Protein AF-A0A2V7XFY7-F1 (afdb_monomer)

Sequence (207 aa):
MPSRGDLAVSPIDGRTARRCLFAIVLSAVAVYIASIDTTAAWDDSLVYLVGAKSLAEGHGYRLLNLPEAPPLRMYPPAFPAMLSVLWRLSPDYPSNLPLLKSVGLVAAAAFALIAASLLWTPDRERALVVVAAAMVLFHSDVVQLVGSTVFSDLVFAAAAALVLLLLDGELAARRWWLRSACWPARGSRCRRAAVPVLPSACGCTAG

Radius of gyration: 25.13 Å; Cα contacts (8 Å, |Δi|>4): 190; chains: 1; bounding box: 76×52×72 Å

Structure (mmCIF, N/CA/C/O backbone):
data_AF-A0A2V7XFY7-F1
#
_entry.id   AF-A0A2V7XFY7-F1
#
loop_
_atom_site.group_PDB
_atom_site.id
_atom_site.type_symbol
_atom_site.label_atom_id
_atom_site.label_alt_id
_atom_site.label_comp_id
_atom_site.label_asym_id
_atom_site.label_entity_id
_atom_site.label_seq_id
_atom_site.pdbx_PDB_ins_code
_atom_site.Cartn_x
_atom_site.Cartn_y
_atom_site.Cartn_z
_atom_site.occupancy
_atom_site.B_iso_or_equiv
_atom_site.auth_seq_id
_atom_site.auth_comp_id
_atom_site.auth_asym_id
_atom_site.auth_atom_id
_atom_site.pdbx_PDB_model_num
ATOM 1 N N . MET A 1 1 ? -6.941 9.313 50.717 1.00 45.72 1 MET A N 1
ATOM 2 C CA . MET A 1 1 ? -6.593 8.493 49.535 1.00 45.72 1 MET A CA 1
ATOM 3 C C . MET A 1 1 ? -7.795 8.505 48.605 1.00 45.72 1 MET A C 1
ATOM 5 O O . MET A 1 1 ? -8.831 8.019 49.039 1.00 45.72 1 MET A O 1
ATOM 9 N N . PRO A 1 2 ? -7.728 9.107 47.405 1.00 46.59 2 PRO A N 1
ATOM 10 C CA . PRO A 1 2 ? -8.839 9.053 46.460 1.00 46.59 2 PRO A CA 1
ATOM 11 C C . PRO A 1 2 ? -9.014 7.608 45.984 1.00 46.59 2 PRO A C 1
ATOM 13 O O . PRO A 1 2 ? -8.043 6.955 45.596 1.00 46.59 2 PRO A O 1
ATOM 16 N N . SER A 1 3 ? -10.237 7.095 46.076 1.00 55.19 3 SER A N 1
ATOM 17 C CA . SER A 1 3 ? -10.631 5.783 45.570 1.00 55.19 3 SER A CA 1
ATOM 18 C C . SER A 1 3 ? -10.419 5.718 44.059 1.00 55.19 3 SER A C 1
ATOM 20 O O . SER A 1 3 ? -10.836 6.613 43.337 1.00 55.19 3 SER A O 1
ATOM 22 N N . ARG A 1 4 ? -9.810 4.632 43.575 1.00 57.09 4 ARG A N 1
ATOM 23 C CA . ARG A 1 4 ? -9.548 4.314 42.154 1.00 57.09 4 ARG A CA 1
ATOM 24 C C . ARG A 1 4 ? -10.808 4.144 41.272 1.00 57.09 4 ARG A C 1
ATOM 26 O O . ARG A 1 4 ? -10.686 3.664 40.151 1.00 57.09 4 ARG A O 1
ATOM 33 N N . GLY A 1 5 ? -11.992 4.487 41.773 1.00 59.28 5 GLY A N 1
ATOM 34 C CA . GLY A 1 5 ? -13.239 4.504 41.011 1.00 59.28 5 GLY A CA 1
ATOM 35 C C . GLY A 1 5 ? -13.472 5.900 40.445 1.00 59.28 5 GLY A C 1
ATOM 36 O O . GLY A 1 5 ? -13.212 6.877 41.135 1.00 59.28 5 GLY A O 1
ATOM 37 N N . ASP A 1 6 ? -13.957 5.979 39.211 1.00 45.97 6 ASP A N 1
ATOM 38 C CA . ASP A 1 6 ? -14.458 7.201 38.562 1.00 45.97 6 ASP A CA 1
ATOM 39 C C . ASP A 1 6 ? -13.455 8.056 37.774 1.00 45.97 6 ASP A C 1
ATOM 41 O O . ASP A 1 6 ? -13.664 9.248 37.566 1.00 45.97 6 ASP A O 1
ATOM 45 N N . LEU A 1 7 ? -12.457 7.431 37.147 1.00 53.72 7 LEU A N 1
ATOM 46 C CA . LEU A 1 7 ? -12.149 7.835 35.768 1.00 53.72 7 LEU A CA 1
ATOM 47 C C . LEU A 1 7 ? -13.078 7.054 34.839 1.00 53.72 7 LEU A C 1
ATOM 49 O O . LEU A 1 7 ? -12.646 6.183 34.088 1.00 53.72 7 LEU A O 1
ATOM 53 N N . ALA A 1 8 ? -14.381 7.322 34.945 1.00 51.78 8 ALA A N 1
ATOM 54 C CA . ALA A 1 8 ? -15.353 6.840 33.980 1.00 51.78 8 ALA A CA 1
ATOM 55 C C . ALA A 1 8 ? -15.041 7.537 32.652 1.00 51.78 8 ALA A C 1
ATOM 57 O O . ALA A 1 8 ? -15.518 8.640 32.384 1.00 51.78 8 ALA A O 1
ATOM 58 N N . VAL A 1 9 ? -14.166 6.926 31.848 1.00 60.16 9 VAL A N 1
ATOM 59 C CA . VAL A 1 9 ? -13.936 7.339 30.465 1.00 60.16 9 VAL A CA 1
ATOM 60 C C . VAL A 1 9 ? -15.277 7.185 29.767 1.00 60.16 9 VAL A C 1
ATOM 62 O O . VAL A 1 9 ? -15.711 6.078 29.455 1.00 60.16 9 VAL A O 1
ATOM 65 N N . SER A 1 10 ? -15.973 8.308 29.604 1.00 64.62 10 SER A N 1
ATOM 66 C CA . SER A 1 10 ? -17.257 8.345 28.924 1.00 64.62 10 SER A CA 1
ATOM 67 C C . SER A 1 10 ? -17.084 7.716 27.541 1.00 64.62 10 SER A C 1
ATOM 69 O O . SER A 1 10 ? -16.160 8.118 26.820 1.00 64.62 10 SER A O 1
ATOM 71 N N . PRO A 1 11 ? -17.919 6.737 27.157 1.00 71.44 11 PRO A N 1
ATOM 72 C CA . PRO A 1 11 ? -17.774 6.065 25.877 1.00 71.44 11 PRO A CA 1
ATOM 73 C C . PRO A 1 11 ? -17.871 7.090 24.747 1.00 71.44 11 PRO A C 1
ATOM 75 O O . PRO A 1 11 ? -18.815 7.873 24.679 1.00 71.44 11 PRO A O 1
ATOM 78 N N . ILE A 1 12 ? -16.873 7.104 23.861 1.00 75.88 12 ILE A N 1
ATOM 79 C CA . ILE A 1 12 ? -16.838 8.076 22.770 1.00 75.88 12 ILE A CA 1
ATOM 80 C C . ILE A 1 12 ? -18.005 7.869 21.796 1.00 75.88 12 ILE A C 1
ATOM 82 O O . ILE A 1 12 ? -18.291 6.763 21.313 1.00 75.88 12 ILE A O 1
ATOM 86 N N . ASP A 1 13 ? -18.656 8.975 21.451 1.00 83.31 13 ASP A N 1
ATOM 87 C CA . ASP A 1 13 ? -19.718 8.987 20.455 1.00 83.31 13 ASP A CA 1
ATOM 88 C C . ASP A 1 13 ? -19.220 8.486 19.100 1.00 83.31 13 ASP A C 1
ATOM 90 O O . ASP A 1 13 ? -18.105 8.773 18.663 1.00 83.31 13 ASP A O 1
ATOM 94 N N . GLY A 1 14 ? -20.080 7.773 18.369 1.00 80.06 14 GLY A N 1
ATOM 95 C CA . GLY A 1 14 ? -19.709 7.160 17.090 1.00 80.06 14 GLY 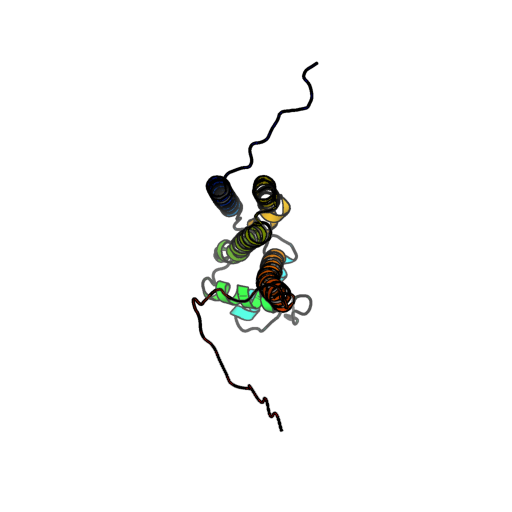A CA 1
ATOM 96 C C . GLY A 1 14 ? -19.330 8.195 16.032 1.00 80.06 14 GLY A C 1
ATOM 97 O O . GLY A 1 14 ? -18.467 7.947 15.194 1.00 80.06 14 GLY A O 1
ATOM 98 N N . ARG A 1 15 ? -19.935 9.386 16.099 1.00 84.50 15 ARG A N 1
ATOM 99 C CA . ARG A 1 15 ? -19.613 10.507 15.209 1.00 84.50 15 ARG A CA 1
ATOM 100 C C . ARG A 1 15 ? -18.236 11.094 15.530 1.00 84.50 15 ARG A C 1
ATOM 102 O O . ARG A 1 15 ? -17.475 11.376 14.608 1.00 84.50 15 ARG A O 1
ATOM 109 N N . THR A 1 16 ? -17.907 11.224 16.813 1.00 85.25 16 THR A N 1
ATOM 110 C CA . THR A 1 16 ? -16.598 11.689 17.292 1.00 85.25 16 THR A CA 1
ATOM 111 C C . THR A 1 16 ? -15.509 10.680 16.947 1.00 85.25 16 THR A C 1
ATOM 113 O O . THR A 1 16 ? -14.521 11.056 16.329 1.00 85.25 16 THR A O 1
ATOM 116 N N . ALA A 1 17 ? -15.739 9.390 17.201 1.00 83.69 17 ALA A N 1
ATOM 117 C CA . ALA A 1 17 ? -14.813 8.318 16.841 1.00 83.69 17 ALA A CA 1
ATOM 118 C C . ALA A 1 17 ? -14.502 8.292 15.333 1.00 83.69 17 ALA A C 1
ATOM 120 O O . ALA A 1 17 ? -13.342 8.158 14.949 1.00 83.69 17 ALA A O 1
ATOM 121 N N . ARG A 1 18 ? -15.509 8.498 14.467 1.00 85.06 18 ARG A N 1
ATOM 122 C CA . ARG A 1 18 ? -15.285 8.600 13.013 1.00 85.06 18 ARG A CA 1
ATOM 123 C C . ARG A 1 18 ? -14.420 9.805 12.663 1.00 85.06 18 ARG A C 1
ATOM 125 O O . ARG A 1 18 ? -13.487 9.659 11.887 1.00 85.06 18 ARG A O 1
ATOM 132 N N . ARG A 1 19 ? -14.701 10.980 13.237 1.00 88.94 19 ARG A N 1
ATOM 133 C CA . ARG A 1 19 ? -13.890 12.190 13.013 1.00 88.94 19 ARG A CA 1
ATOM 134 C C . ARG A 1 19 ? -12.442 11.992 13.460 1.00 88.94 19 ARG A C 1
ATOM 136 O O . ARG A 1 19 ? -11.544 12.361 12.716 1.00 88.94 19 ARG A O 1
ATOM 143 N N . CYS A 1 20 ? -12.222 11.371 14.619 1.00 88.44 20 CYS A N 1
ATOM 144 C CA . CYS A 1 20 ? -10.884 11.036 15.103 1.00 88.44 20 CYS A CA 1
ATOM 145 C C . CYS A 1 20 ? -10.166 10.073 14.153 1.00 88.44 20 CYS A C 1
ATOM 147 O O . CYS A 1 20 ? -9.026 10.334 13.791 1.00 88.44 20 CYS A O 1
ATOM 149 N N . LEU A 1 21 ? -10.840 9.012 13.696 1.00 86.75 21 LEU A N 1
ATOM 150 C CA . LEU A 1 21 ? -10.272 8.068 12.733 1.00 86.75 21 LEU A CA 1
ATOM 151 C C . LEU A 1 21 ? -9.889 8.766 11.421 1.00 86.75 21 LEU A C 1
ATOM 153 O O . LEU A 1 21 ? -8.772 8.596 10.947 1.00 86.75 21 LEU A O 1
ATOM 157 N N . PHE A 1 22 ? -10.780 9.591 10.863 1.00 87.75 22 PHE A N 1
ATOM 158 C CA . PHE A 1 22 ? -10.483 10.370 9.658 1.00 87.75 22 PHE A CA 1
ATOM 159 C C . PHE A 1 22 ? -9.301 11.320 9.864 1.00 87.75 22 PHE A C 1
ATOM 161 O O . PHE A 1 22 ? -8.442 11.406 8.993 1.00 87.75 22 PHE A O 1
ATOM 168 N N . ALA A 1 23 ? -9.229 12.000 11.010 1.00 90.25 23 ALA A N 1
ATOM 169 C CA . ALA A 1 23 ? -8.116 12.887 11.331 1.00 90.25 23 ALA A CA 1
ATOM 170 C C . ALA A 1 23 ? -6.785 12.126 11.454 1.00 90.25 23 ALA A C 1
ATOM 172 O O . ALA A 1 23 ? -5.778 12.606 10.948 1.00 90.25 23 ALA A O 1
ATOM 173 N N . ILE A 1 24 ? -6.791 10.936 12.067 1.00 89.56 24 ILE A N 1
ATOM 174 C CA . ILE A 1 24 ? -5.620 10.054 12.202 1.00 89.56 24 ILE A CA 1
ATOM 175 C C . ILE A 1 24 ? -5.155 9.528 10.845 1.00 89.56 24 ILE A C 1
ATOM 177 O O . ILE A 1 24 ? -3.965 9.543 10.553 1.00 89.56 24 ILE A O 1
ATOM 181 N N . VAL A 1 25 ? -6.081 9.079 9.996 1.00 87.88 25 VAL A N 1
ATOM 182 C CA . VAL A 1 25 ? -5.739 8.621 8.644 1.00 87.88 25 VAL A CA 1
ATOM 183 C C . VAL A 1 25 ? -5.170 9.780 7.828 1.00 87.88 25 VAL A C 1
ATOM 185 O O . VAL A 1 25 ? -4.152 9.613 7.165 1.00 87.88 25 VAL A O 1
ATOM 188 N N . LEU A 1 26 ? -5.775 10.969 7.907 1.00 90.44 26 LEU A N 1
ATOM 189 C CA . LEU A 1 26 ? -5.294 12.150 7.191 1.00 90.44 26 LEU A CA 1
ATOM 190 C C . LEU A 1 26 ? -3.899 12.582 7.663 1.00 90.44 26 LEU A C 1
ATOM 192 O O . LEU A 1 26 ? -3.049 12.901 6.834 1.00 90.44 26 LEU A O 1
ATOM 196 N N . SER A 1 27 ? -3.646 12.576 8.974 1.00 90.69 27 SER A N 1
ATOM 197 C CA . SER A 1 27 ? -2.328 12.916 9.512 1.00 90.69 27 SER A CA 1
ATOM 198 C C . SER A 1 27 ? -1.279 11.857 9.177 1.00 90.69 27 SER A C 1
ATOM 200 O O . SER A 1 27 ? -0.168 12.226 8.809 1.00 90.69 27 SER A O 1
ATOM 202 N N . ALA A 1 28 ? -1.624 10.567 9.209 1.00 88.38 28 ALA A N 1
ATOM 203 C CA . ALA A 1 28 ? -0.735 9.495 8.763 1.00 88.38 28 ALA A CA 1
ATOM 204 C C . ALA A 1 28 ? -0.376 9.642 7.277 1.00 88.38 28 ALA A C 1
ATOM 206 O O . ALA A 1 28 ? 0.798 9.598 6.925 1.00 88.38 28 ALA A O 1
ATOM 207 N N . VAL A 1 29 ? -1.361 9.915 6.414 1.00 88.94 29 VAL A N 1
ATOM 208 C CA . VAL A 1 29 ? -1.128 10.191 4.986 1.00 88.94 29 VAL A CA 1
ATOM 209 C C . VAL A 1 29 ? -0.197 11.390 4.798 1.00 88.94 29 VAL A C 1
ATOM 211 O O . VAL A 1 29 ? 0.725 11.316 3.991 1.00 88.94 29 VAL A O 1
ATOM 214 N N . ALA A 1 30 ? -0.383 12.472 5.559 1.00 90.25 30 ALA A N 1
ATOM 215 C CA . ALA A 1 30 ? 0.503 13.633 5.495 1.00 90.25 30 ALA A CA 1
ATOM 216 C C . ALA A 1 30 ? 1.945 13.291 5.914 1.00 90.25 30 ALA A C 1
ATOM 218 O O . ALA A 1 30 ? 2.889 13.690 5.232 1.00 90.25 30 ALA A O 1
ATOM 219 N N . VAL A 1 31 ? 2.120 12.515 6.991 1.00 89.38 31 VAL A N 1
ATOM 220 C CA . VAL A 1 31 ? 3.438 12.030 7.436 1.00 89.38 31 VAL A CA 1
ATOM 221 C C . VAL A 1 31 ? 4.080 11.143 6.375 1.00 89.38 31 VAL A C 1
ATOM 223 O O . VAL A 1 31 ? 5.258 11.315 6.074 1.00 89.38 31 VAL A O 1
ATOM 226 N N . TYR A 1 32 ? 3.321 10.234 5.766 1.00 88.88 32 TYR A N 1
ATOM 227 C CA . TYR A 1 32 ? 3.831 9.363 4.714 1.00 88.88 32 TYR A CA 1
ATOM 228 C C . TYR A 1 32 ? 4.268 10.149 3.481 1.00 88.88 32 TYR A C 1
ATOM 230 O O . TYR A 1 32 ? 5.368 9.921 2.998 1.00 88.88 32 TYR A O 1
ATOM 238 N N . ILE A 1 33 ? 3.472 11.116 3.013 1.00 87.25 33 ILE A N 1
ATOM 239 C CA . ILE A 1 33 ? 3.853 11.983 1.886 1.00 87.25 33 ILE A CA 1
ATOM 240 C C . ILE A 1 33 ? 5.151 12.737 2.196 1.00 87.25 33 ILE A C 1
ATOM 242 O O . ILE A 1 33 ? 6.031 12.799 1.345 1.00 87.25 33 ILE A O 1
ATOM 246 N N . ALA A 1 34 ? 5.298 13.259 3.418 1.00 87.50 34 ALA A N 1
ATOM 247 C CA . ALA A 1 34 ? 6.524 13.928 3.853 1.00 87.50 34 ALA A CA 1
ATOM 248 C C . ALA A 1 34 ? 7.726 12.975 4.003 1.00 87.50 34 ALA A C 1
ATOM 250 O O . ALA A 1 34 ? 8.867 13.428 3.976 1.00 87.50 34 ALA A O 1
ATOM 251 N N . SER A 1 35 ? 7.476 11.673 4.167 1.00 85.12 35 SER A N 1
ATOM 252 C CA . SER A 1 35 ? 8.505 10.641 4.344 1.00 85.12 35 SER A CA 1
ATOM 253 C C . SER A 1 35 ? 8.913 9.958 3.037 1.00 85.12 35 SER A C 1
ATOM 255 O O . SER A 1 35 ? 9.893 9.214 3.037 1.00 85.12 35 SER A O 1
ATOM 257 N N . ILE A 1 36 ? 8.173 10.15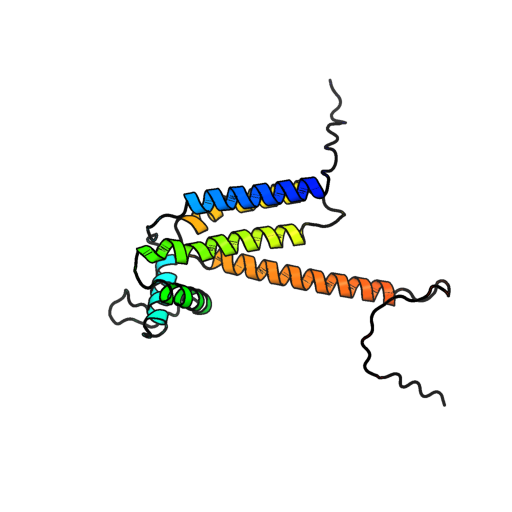9 1.937 1.00 83.38 36 ILE A N 1
ATOM 258 C CA . ILE A 1 36 ? 8.520 9.588 0.630 1.00 83.38 36 ILE A CA 1
ATOM 259 C C . ILE A 1 36 ? 9.804 10.246 0.141 1.00 83.38 36 ILE A C 1
ATOM 261 O O . ILE A 1 36 ? 9.819 11.410 -0.257 1.00 83.38 36 ILE A O 1
ATOM 265 N N . ASP A 1 37 ? 10.875 9.462 0.131 1.00 81.94 37 ASP A N 1
ATOM 266 C CA . ASP A 1 37 ? 12.136 9.885 -0.454 1.00 81.94 37 ASP A CA 1
ATOM 267 C C . ASP A 1 37 ? 12.196 9.540 -1.952 1.00 81.94 37 ASP A C 1
ATOM 269 O O . ASP A 1 37 ? 11.556 8.604 -2.446 1.00 81.94 37 ASP A O 1
ATOM 273 N N . THR A 1 38 ? 13.016 10.291 -2.673 1.00 77.56 38 THR A N 1
ATOM 274 C CA . THR A 1 38 ? 13.334 10.106 -4.093 1.00 77.56 38 THR A CA 1
ATOM 275 C C . THR A 1 38 ? 14.395 9.036 -4.338 1.00 77.56 38 THR A C 1
ATOM 277 O O . THR A 1 38 ? 14.696 8.733 -5.489 1.00 77.56 38 THR A O 1
ATOM 280 N N . THR A 1 39 ? 14.957 8.441 -3.284 1.00 76.62 39 THR A N 1
ATOM 281 C CA . THR A 1 39 ? 15.941 7.362 -3.400 1.00 76.62 39 THR A CA 1
ATOM 282 C C . THR A 1 39 ? 15.286 5.984 -3.289 1.00 76.62 39 THR A C 1
ATOM 284 O O . THR A 1 39 ? 14.307 5.785 -2.560 1.00 76.62 39 THR A O 1
ATOM 287 N N . ALA A 1 40 ? 15.809 5.020 -4.047 1.00 71.12 40 ALA A N 1
ATOM 288 C CA . ALA A 1 40 ? 15.512 3.608 -3.843 1.00 71.12 40 ALA A CA 1
ATOM 289 C C . ALA A 1 40 ? 16.511 3.053 -2.822 1.00 71.12 40 ALA A C 1
ATOM 291 O O . ALA A 1 40 ? 17.722 3.216 -2.998 1.00 71.12 40 ALA A O 1
ATOM 292 N N . ALA A 1 41 ? 16.012 2.423 -1.759 1.00 72.19 41 ALA A N 1
ATOM 293 C CA . ALA A 1 41 ? 16.864 1.742 -0.797 1.00 72.19 41 ALA A CA 1
ATOM 294 C C . ALA A 1 41 ? 17.626 0.588 -1.473 1.00 72.19 41 ALA A C 1
ATOM 296 O O . ALA A 1 41 ? 17.107 -0.085 -2.363 1.00 72.19 41 ALA A O 1
ATOM 297 N N . TRP A 1 42 ? 18.870 0.357 -1.047 1.00 70.38 42 TRP A N 1
ATOM 298 C CA . TRP A 1 42 ? 19.666 -0.795 -1.475 1.00 70.38 42 TRP A CA 1
ATOM 299 C C . TRP A 1 42 ? 19.262 -2.040 -0.685 1.00 70.38 42 TRP A C 1
ATOM 301 O O . TRP A 1 42 ? 20.006 -2.523 0.164 1.00 70.38 42 TRP A O 1
ATOM 311 N N . ASP A 1 43 ? 18.054 -2.523 -0.943 1.00 80.62 43 ASP A N 1
ATOM 312 C CA . ASP A 1 43 ? 17.464 -3.686 -0.292 1.00 80.62 43 ASP A CA 1
ATOM 313 C C . ASP A 1 43 ? 16.724 -4.578 -1.305 1.00 80.62 43 ASP A C 1
ATOM 315 O O . ASP A 1 43 ? 16.770 -4.369 -2.523 1.00 80.62 43 ASP A O 1
ATOM 319 N N . ASP A 1 44 ? 16.014 -5.580 -0.793 1.00 80.81 44 ASP A N 1
ATOM 320 C CA . ASP A 1 44 ? 15.223 -6.517 -1.592 1.00 80.81 44 ASP A CA 1
ATOM 321 C C . ASP A 1 44 ? 14.122 -5.827 -2.423 1.00 80.81 44 ASP A C 1
ATOM 323 O O . ASP A 1 44 ? 13.638 -6.402 -3.404 1.00 80.81 44 ASP A O 1
ATOM 327 N N . SER A 1 45 ? 13.749 -4.576 -2.111 1.00 85.06 45 SER A N 1
ATOM 328 C CA . SER A 1 45 ? 12.755 -3.829 -2.888 1.00 85.06 45 SER A CA 1
ATOM 329 C C . SER A 1 45 ? 13.227 -3.492 -4.305 1.00 85.06 45 SER A C 1
ATOM 331 O O . SER A 1 45 ? 12.412 -3.409 -5.233 1.00 85.06 45 SER A O 1
ATOM 333 N N . LEU A 1 46 ? 14.547 -3.422 -4.524 1.00 88.00 46 LEU A N 1
ATOM 334 C CA . LEU A 1 46 ? 15.132 -3.278 -5.859 1.00 88.00 46 LEU A CA 1
ATOM 335 C C . LEU A 1 46 ? 14.742 -4.427 -6.784 1.00 88.00 46 LEU A C 1
ATOM 337 O O . LEU A 1 46 ? 14.570 -4.211 -7.983 1.00 88.00 46 LEU A O 1
ATOM 341 N N . VAL A 1 47 ? 14.559 -5.637 -6.255 1.00 90.50 47 VAL A N 1
ATOM 342 C CA . VAL A 1 47 ? 14.166 -6.787 -7.072 1.00 90.50 47 VAL A CA 1
ATOM 343 C C . VAL A 1 47 ? 12.756 -6.600 -7.636 1.00 90.50 47 VAL A C 1
ATOM 345 O O . VAL A 1 47 ? 12.511 -6.911 -8.806 1.00 90.50 47 VAL A O 1
ATOM 348 N N . TYR A 1 48 ? 11.841 -6.020 -6.853 1.00 90.88 48 TYR A N 1
ATOM 349 C CA . TYR A 1 48 ? 10.503 -5.675 -7.332 1.00 90.88 48 TYR A CA 1
ATOM 350 C C . TYR A 1 48 ? 10.539 -4.560 -8.384 1.00 90.88 48 TYR A C 1
ATOM 352 O O . TYR A 1 48 ? 9.837 -4.664 -9.392 1.00 90.88 48 TYR A O 1
ATOM 360 N N . LEU A 1 49 ? 11.387 -3.541 -8.198 1.00 91.50 49 LEU A N 1
ATOM 361 C CA . LEU A 1 49 ? 11.572 -2.450 -9.164 1.00 91.50 49 LEU A CA 1
ATOM 362 C C . LEU A 1 49 ? 12.169 -2.946 -10.491 1.00 91.50 49 LEU A C 1
ATOM 364 O O . LEU A 1 49 ? 11.646 -2.631 -11.559 1.00 91.50 49 LEU A O 1
ATOM 368 N N . VAL A 1 50 ? 13.216 -3.775 -10.440 1.00 92.56 50 VAL A N 1
ATOM 369 C CA . VAL A 1 50 ? 13.837 -4.386 -11.629 1.00 92.56 50 VAL A CA 1
ATOM 370 C C . VAL A 1 50 ? 12.842 -5.290 -12.354 1.00 92.56 50 VAL A C 1
ATOM 372 O O . VAL A 1 50 ? 12.727 -5.214 -13.578 1.00 92.56 50 VAL A O 1
ATOM 375 N N . GLY A 1 51 ? 12.081 -6.105 -11.618 1.00 92.88 51 GLY A N 1
ATOM 376 C CA . GLY A 1 51 ? 11.032 -6.944 -12.196 1.00 92.88 51 GLY A CA 1
ATOM 377 C C . GLY A 1 51 ? 9.929 -6.123 -12.871 1.00 92.88 51 GLY A C 1
ATOM 378 O O . GLY A 1 51 ? 9.496 -6.467 -13.971 1.00 92.88 51 GLY A O 1
ATOM 379 N N . ALA A 1 52 ? 9.506 -5.016 -12.253 1.00 93.25 52 ALA A N 1
ATOM 380 C CA . ALA A 1 52 ? 8.507 -4.112 -12.818 1.00 93.25 52 ALA A CA 1
ATOM 381 C C . ALA A 1 52 ? 9.004 -3.453 -14.109 1.00 93.25 52 ALA A C 1
ATOM 383 O O . ALA A 1 52 ? 8.281 -3.444 -15.106 1.00 93.25 52 ALA A O 1
ATOM 384 N N . LYS A 1 53 ? 10.256 -2.980 -14.118 1.00 93.56 53 LYS A N 1
ATOM 385 C CA . LYS A 1 53 ? 10.915 -2.438 -15.309 1.00 93.56 53 LYS A CA 1
ATOM 386 C C . LYS A 1 53 ? 11.006 -3.478 -16.430 1.00 93.56 53 LYS A C 1
ATOM 388 O O . LYS A 1 53 ? 10.614 -3.195 -17.556 1.00 93.56 53 LYS A O 1
ATOM 393 N N . SER A 1 54 ? 11.440 -4.700 -16.118 1.00 94.56 54 SER A N 1
ATOM 394 C CA . SER A 1 54 ? 11.572 -5.791 -17.096 1.00 94.56 54 SER A CA 1
ATOM 395 C C . SER A 1 54 ? 10.239 -6.143 -17.771 1.00 94.56 54 SER A C 1
ATOM 397 O O . SER A 1 54 ? 10.175 -6.315 -18.992 1.00 94.56 54 SER A O 1
ATOM 399 N N . LEU A 1 55 ? 9.149 -6.154 -16.996 1.00 94.81 55 LEU A N 1
ATOM 400 C CA . LEU A 1 55 ? 7.786 -6.340 -17.505 1.00 94.81 55 LEU A CA 1
ATOM 401 C C . LEU A 1 55 ? 7.268 -5.121 -18.288 1.00 94.81 55 LEU A C 1
ATOM 403 O O . LEU A 1 55 ? 6.523 -5.276 -19.261 1.00 94.81 55 LEU A O 1
ATOM 407 N N . ALA A 1 56 ? 7.653 -3.909 -17.884 1.00 93.94 56 ALA A N 1
ATOM 408 C CA . ALA A 1 56 ? 7.277 -2.683 -18.576 1.00 93.94 56 ALA A CA 1
ATOM 409 C C . ALA A 1 56 ? 7.928 -2.595 -19.966 1.00 93.94 56 ALA A C 1
ATOM 411 O O . ALA A 1 56 ? 7.225 -2.300 -20.930 1.00 93.94 56 ALA A O 1
ATOM 412 N N . GLU A 1 57 ? 9.218 -2.929 -20.069 1.00 92.88 57 GLU A N 1
ATOM 413 C CA . GLU A 1 57 ? 10.024 -2.902 -21.302 1.00 92.88 57 GLU A CA 1
ATOM 414 C C . GLU A 1 57 ? 9.806 -4.126 -22.211 1.00 92.88 57 GLU A C 1
ATOM 416 O O . GLU A 1 57 ? 10.242 -4.140 -23.358 1.00 92.88 57 GLU A O 1
ATOM 421 N N . GLY A 1 58 ? 9.108 -5.161 -21.729 1.00 91.94 58 GLY A N 1
ATOM 422 C CA . GLY A 1 58 ? 8.797 -6.356 -22.521 1.00 91.94 58 GLY A CA 1
ATOM 423 C C . GLY A 1 58 ? 9.911 -7.407 -22.559 1.00 91.94 58 GLY A C 1
ATOM 424 O O . GLY A 1 58 ? 9.844 -8.341 -23.355 1.00 91.94 58 GLY A O 1
ATOM 425 N N . HIS A 1 59 ? 10.903 -7.320 -21.671 1.00 90.56 59 HIS A N 1
ATOM 426 C CA . HIS A 1 59 ? 11.971 -8.319 -21.526 1.00 90.56 59 HIS A CA 1
ATOM 427 C C . HIS A 1 59 ? 11.524 -9.599 -20.786 1.00 90.56 59 HIS A C 1
ATOM 429 O O . HIS A 1 59 ? 12.287 -10.563 -20.670 1.00 90.56 59 HIS A O 1
ATOM 435 N N . GLY A 1 60 ? 10.278 -9.631 -20.305 1.00 91.00 60 GLY A N 1
ATOM 436 C CA . GLY A 1 60 ? 9.727 -10.709 -19.487 1.00 91.00 60 GLY A CA 1
ATOM 437 C C . GLY A 1 60 ? 9.997 -10.487 -17.999 1.00 91.00 60 GLY A C 1
ATOM 438 O O . GLY A 1 60 ? 10.284 -9.379 -17.570 1.00 91.00 60 GLY A O 1
ATOM 439 N N . TYR A 1 61 ? 9.873 -11.531 -17.180 1.00 93.75 61 TYR A N 1
ATOM 440 C CA . TYR A 1 61 ? 10.153 -11.440 -15.744 1.00 93.75 61 TYR A CA 1
ATOM 441 C C . TYR A 1 61 ? 11.609 -11.843 -15.470 1.00 93.75 61 TYR A C 1
ATOM 443 O O . TYR A 1 61 ? 11.901 -12.999 -15.153 1.00 93.75 61 TYR A O 1
ATOM 451 N N . ARG A 1 62 ? 12.543 -10.908 -15.696 1.00 93.38 62 ARG A N 1
ATOM 452 C CA . ARG A 1 62 ? 13.997 -11.143 -15.643 1.00 93.38 62 ARG A CA 1
ATOM 453 C C . ARG A 1 62 ? 14.731 -10.113 -14.785 1.00 93.38 62 ARG A C 1
ATOM 455 O O . ARG A 1 62 ? 14.290 -8.977 -14.627 1.00 93.38 62 ARG A O 1
ATOM 462 N N . LEU A 1 63 ? 15.884 -10.517 -14.260 1.00 92.12 63 LEU A N 1
ATOM 463 C CA . LEU A 1 63 ? 16.784 -9.684 -13.465 1.00 92.12 63 LEU A CA 1
ATOM 464 C C . LEU A 1 63 ? 17.728 -8.889 -14.374 1.00 92.12 63 LEU A C 1
ATOM 466 O O . LEU A 1 63 ? 18.864 -9.284 -14.613 1.00 92.12 63 LEU A O 1
ATOM 470 N N . LEU A 1 64 ? 17.249 -7.759 -14.900 1.00 90.25 64 LEU A N 1
ATOM 471 C CA . LEU A 1 64 ? 18.014 -6.918 -15.836 1.00 90.25 64 LEU A CA 1
ATOM 472 C C . LEU A 1 64 ? 19.286 -6.295 -15.235 1.00 90.25 64 LEU A C 1
ATOM 474 O O . LEU A 1 64 ? 20.128 -5.799 -15.973 1.00 90.25 64 LEU A O 1
ATOM 478 N N . ASN A 1 65 ? 19.421 -6.291 -13.909 1.00 88.19 65 ASN A N 1
ATOM 479 C CA . ASN A 1 65 ? 20.594 -5.771 -13.205 1.00 88.19 65 ASN A CA 1
ATOM 480 C C . ASN A 1 65 ? 21.758 -6.777 -13.120 1.00 88.19 65 ASN A C 1
ATOM 482 O O . ASN A 1 65 ? 22.849 -6.379 -12.716 1.00 88.19 65 ASN A O 1
ATOM 486 N N . LEU A 1 66 ? 21.549 -8.052 -13.469 1.00 89.81 66 LEU A N 1
ATOM 487 C CA . LEU A 1 66 ? 22.605 -9.063 -13.501 1.00 89.81 66 LEU A CA 1
ATOM 488 C C . LEU A 1 66 ? 23.098 -9.313 -14.933 1.00 89.81 66 LEU A C 1
ATOM 490 O O . LEU A 1 66 ? 22.314 -9.221 -15.885 1.00 89.81 66 LEU A O 1
ATOM 494 N N . PRO A 1 67 ? 24.375 -9.709 -15.097 1.00 87.38 67 PRO A N 1
ATOM 495 C CA . PRO A 1 67 ? 24.841 -10.263 -16.362 1.00 87.38 67 PRO A CA 1
ATOM 496 C C . PRO A 1 67 ? 23.972 -11.467 -16.755 1.00 87.38 67 PRO A C 1
ATOM 498 O O . PRO A 1 67 ? 23.460 -12.182 -15.896 1.00 87.38 67 PRO A O 1
ATOM 501 N N . GLU A 1 68 ? 23.775 -11.661 -18.060 1.00 88.19 68 GLU A N 1
ATOM 502 C CA . GLU A 1 68 ? 22.917 -12.709 -18.652 1.00 88.19 68 GLU A CA 1
ATOM 503 C C . GLU A 1 68 ? 21.400 -12.555 -18.416 1.00 88.19 68 GLU A C 1
ATOM 505 O O . GLU A 1 68 ? 20.621 -13.322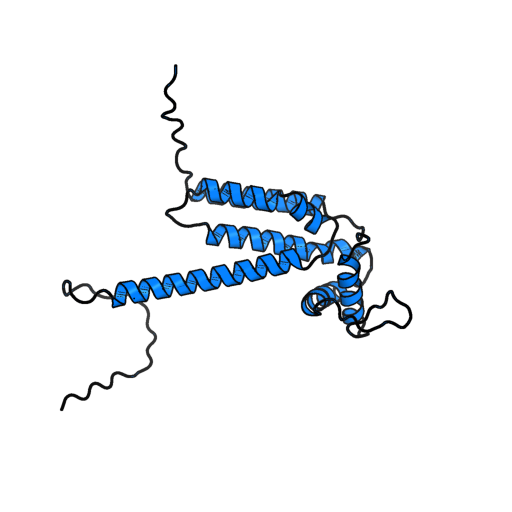 -18.985 1.00 88.19 68 GLU A O 1
ATOM 510 N N . ALA A 1 69 ? 20.960 -11.549 -17.647 1.00 91.00 69 ALA A N 1
ATOM 511 C CA . ALA A 1 69 ? 19.553 -11.261 -17.355 1.00 91.00 69 ALA A CA 1
ATOM 512 C C . ALA A 1 69 ? 18.726 -12.527 -17.023 1.00 91.00 69 ALA A C 1
ATOM 514 O O . ALA A 1 69 ? 17.772 -12.859 -17.746 1.00 91.00 69 ALA A O 1
ATOM 515 N N . PRO A 1 70 ? 19.083 -13.266 -15.952 1.00 92.88 70 PRO A N 1
ATOM 516 C CA . PRO A 1 70 ? 18.429 -14.521 -15.612 1.00 92.88 70 PRO A CA 1
ATOM 517 C C . PRO A 1 70 ? 16.940 -14.313 -15.280 1.00 92.88 70 PRO A C 1
ATOM 519 O O . PRO A 1 70 ? 16.536 -13.231 -14.843 1.00 92.88 70 PRO A O 1
ATOM 522 N N . PRO A 1 71 ? 16.092 -15.343 -15.453 1.00 91.94 71 PRO A N 1
ATOM 523 C CA . PRO A 1 71 ? 14.685 -15.268 -15.072 1.00 91.94 71 PRO A CA 1
ATOM 524 C C . PRO A 1 71 ? 14.534 -15.066 -13.559 1.00 91.94 71 PRO A C 1
ATOM 526 O O . PRO A 1 71 ? 15.122 -15.800 -12.759 1.00 91.94 71 PRO A O 1
ATOM 529 N N . LEU A 1 72 ? 13.709 -14.092 -13.170 1.00 90.75 72 LEU A N 1
ATOM 530 C CA . LEU A 1 72 ? 13.401 -13.804 -11.775 1.00 90.75 72 LEU A CA 1
ATOM 531 C C . LEU A 1 72 ? 12.442 -14.885 -11.244 1.00 90.75 72 LEU A C 1
ATOM 533 O O . LEU A 1 72 ? 11.341 -15.055 -11.757 1.00 90.75 72 LEU A O 1
ATOM 537 N N . ARG A 1 73 ? 12.881 -15.667 -10.249 1.00 88.12 73 ARG A N 1
ATOM 538 C CA . ARG A 1 73 ? 12.107 -16.799 -9.681 1.00 88.12 73 ARG A CA 1
ATOM 539 C C . ARG A 1 73 ? 11.878 -16.724 -8.173 1.00 88.12 73 ARG A C 1
ATOM 541 O O . ARG A 1 73 ? 11.084 -17.488 -7.643 1.00 88.12 73 ARG A O 1
ATOM 548 N N . MET A 1 74 ? 12.584 -15.827 -7.493 1.00 87.25 74 MET A N 1
ATOM 549 C CA . MET A 1 74 ? 12.564 -15.697 -6.033 1.00 87.25 74 MET A CA 1
ATOM 550 C C . MET A 1 74 ? 11.319 -14.978 -5.499 1.00 87.25 74 MET A C 1
ATOM 552 O O . MET A 1 74 ? 10.906 -15.266 -4.381 1.00 87.25 74 MET A O 1
ATOM 556 N N . TYR A 1 75 ? 10.682 -14.115 -6.299 1.00 85.94 75 TYR A N 1
ATOM 557 C CA . TYR A 1 75 ? 9.456 -13.419 -5.903 1.00 85.94 75 TYR A CA 1
ATOM 558 C C . TYR A 1 75 ? 8.307 -13.667 -6.887 1.00 85.94 75 TYR A C 1
ATOM 560 O O . TYR A 1 75 ? 8.550 -13.900 -8.074 1.00 85.94 75 TYR A O 1
ATOM 568 N N . PRO A 1 76 ? 7.046 -13.612 -6.421 1.00 89.25 76 PRO A N 1
ATOM 569 C CA . PRO A 1 76 ? 5.888 -13.727 -7.296 1.00 89.25 76 PRO A CA 1
ATOM 570 C C . PRO A 1 76 ? 5.776 -12.542 -8.275 1.00 89.25 76 PRO A C 1
ATOM 572 O O . PRO A 1 76 ? 5.957 -11.391 -7.869 1.00 89.25 76 PRO A O 1
ATOM 575 N N . PRO A 1 77 ? 5.369 -12.773 -9.538 1.00 90.62 77 PRO A N 1
ATOM 576 C CA . PRO A 1 77 ? 5.274 -11.716 -10.547 1.00 90.62 77 PRO A CA 1
ATOM 577 C C . PRO A 1 77 ? 4.080 -10.771 -10.354 1.00 90.62 77 PRO A C 1
ATOM 579 O O . PRO A 1 77 ? 4.047 -9.719 -10.982 1.00 90.62 77 PRO A O 1
ATOM 582 N N . ALA A 1 78 ? 3.105 -11.105 -9.501 1.00 92.06 78 ALA A N 1
ATOM 583 C CA . ALA A 1 78 ? 1.871 -10.329 -9.349 1.00 92.06 78 ALA A CA 1
ATOM 584 C C . ALA A 1 78 ? 2.120 -8.876 -8.903 1.00 92.06 78 ALA A C 1
ATOM 586 O O . ALA A 1 78 ? 1.564 -7.945 -9.484 1.00 92.06 78 ALA A O 1
ATOM 587 N N . PHE A 1 79 ? 2.989 -8.673 -7.908 1.00 91.62 79 PHE A N 1
ATOM 588 C CA . PHE A 1 79 ? 3.309 -7.334 -7.412 1.00 91.62 79 PHE A CA 1
ATOM 589 C C . PHE A 1 79 ? 4.136 -6.521 -8.432 1.00 91.62 79 PHE A C 1
ATOM 591 O O . PHE A 1 79 ? 3.696 -5.432 -8.802 1.00 91.62 79 PHE A O 1
ATOM 598 N N . PRO A 1 80 ? 5.236 -7.044 -9.014 1.00 93.25 80 PRO A N 1
ATOM 599 C CA . PRO A 1 80 ? 5.941 -6.379 -10.116 1.00 93.25 80 PRO A CA 1
ATOM 600 C C . PRO A 1 80 ? 5.078 -6.094 -11.346 1.00 93.25 80 PRO A C 1
ATOM 602 O O . PRO A 1 80 ? 5.256 -5.060 -11.981 1.00 93.25 80 PRO A O 1
ATOM 605 N N . ALA A 1 81 ? 4.130 -6.972 -11.685 1.00 93.81 81 ALA A N 1
ATOM 606 C CA . ALA A 1 81 ? 3.203 -6.741 -12.788 1.00 93.81 81 ALA A CA 1
ATOM 607 C C . ALA A 1 81 ? 2.298 -5.536 -12.512 1.00 93.81 81 ALA A C 1
ATOM 609 O O . ALA A 1 81 ? 2.133 -4.691 -13.391 1.00 93.81 81 ALA A O 1
ATOM 610 N N . MET A 1 82 ? 1.786 -5.399 -11.287 1.00 93.81 82 MET A N 1
ATOM 611 C CA . MET A 1 82 ? 1.049 -4.204 -10.874 1.00 93.81 82 MET A CA 1
ATOM 612 C C . MET A 1 82 ? 1.921 -2.945 -10.995 1.00 93.81 82 MET A C 1
ATOM 614 O O . MET A 1 82 ? 1.500 -1.971 -11.615 1.00 93.81 82 MET A O 1
ATOM 618 N N . LEU A 1 83 ? 3.158 -2.981 -10.487 1.00 92.88 83 LEU A N 1
ATOM 619 C CA . LEU A 1 83 ? 4.095 -1.855 -10.588 1.00 92.88 83 LEU A CA 1
ATOM 620 C C . LEU A 1 83 ? 4.464 -1.526 -12.040 1.00 92.88 83 LEU A C 1
ATOM 622 O O . LEU A 1 83 ? 4.643 -0.356 -12.364 1.00 92.88 83 LEU A O 1
ATOM 626 N N . SER A 1 84 ? 4.535 -2.520 -12.929 1.00 9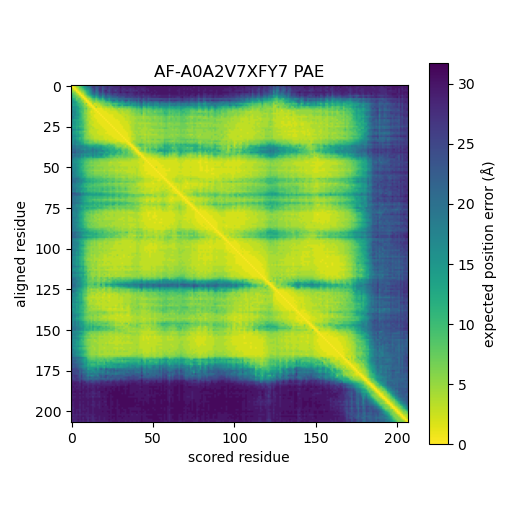4.75 84 SER A N 1
ATOM 627 C CA . SER A 1 84 ? 4.851 -2.308 -14.348 1.00 94.75 84 SER A CA 1
ATOM 628 C C . SER A 1 84 ? 3.815 -1.427 -15.054 1.00 94.75 84 SER A C 1
ATOM 630 O O . SER A 1 84 ? 4.163 -0.680 -15.966 1.00 94.75 84 SER A O 1
ATOM 632 N N . VAL A 1 85 ? 2.555 -1.449 -14.601 1.00 94.19 85 VAL A N 1
ATOM 633 C CA . VAL A 1 85 ? 1.505 -0.555 -15.111 1.00 94.19 85 VAL A CA 1
ATOM 634 C C . VAL A 1 85 ? 1.816 0.892 -14.737 1.00 94.19 85 VAL A C 1
ATOM 636 O O . VAL A 1 85 ? 1.787 1.759 -15.605 1.00 94.19 85 VAL A O 1
ATOM 639 N N . LEU A 1 86 ? 2.181 1.150 -13.477 1.00 93.19 86 LEU A N 1
ATOM 640 C CA . LEU A 1 86 ? 2.596 2.484 -13.025 1.00 93.19 86 LEU A CA 1
ATOM 641 C C . LEU A 1 86 ? 3.889 2.940 -13.709 1.00 93.19 86 LEU A C 1
ATOM 643 O O . LEU A 1 86 ? 4.016 4.105 -14.075 1.00 93.19 86 LEU A O 1
ATOM 647 N N . TRP A 1 87 ? 4.815 2.012 -13.949 1.00 93.94 87 TRP A N 1
ATOM 648 C CA . TRP A 1 87 ? 6.050 2.285 -14.679 1.00 93.94 87 TRP A CA 1
ATOM 649 C C . TRP A 1 87 ? 5.780 2.725 -16.122 1.00 93.94 87 TRP A C 1
ATOM 651 O O . TRP A 1 87 ? 6.446 3.614 -16.634 1.00 93.94 87 TRP A O 1
ATOM 661 N N . ARG A 1 88 ? 4.772 2.156 -16.791 1.00 92.62 88 ARG A N 1
ATOM 662 C CA . ARG A 1 88 ? 4.380 2.598 -18.141 1.00 92.62 88 ARG A CA 1
ATOM 663 C C . ARG A 1 88 ? 3.760 3.996 -18.158 1.00 92.62 88 ARG A C 1
ATOM 665 O O . ARG A 1 88 ? 3.848 4.666 -19.180 1.00 92.62 88 ARG A O 1
ATOM 672 N N . LEU A 1 89 ? 3.139 4.428 -17.057 1.00 92.31 89 LEU A N 1
ATOM 673 C CA . LEU A 1 89 ? 2.601 5.787 -16.918 1.00 92.31 89 LEU A CA 1
ATOM 674 C C . LEU A 1 89 ? 3.714 6.824 -16.718 1.00 92.31 89 LEU A C 1
ATOM 676 O O . LEU A 1 89 ? 3.593 7.941 -17.211 1.00 92.31 89 LEU A O 1
ATOM 680 N N . SER A 1 90 ? 4.783 6.456 -16.008 1.00 90.75 90 SER A N 1
ATOM 681 C CA . SER A 1 90 ? 5.968 7.293 -15.801 1.00 90.75 90 SER A CA 1
ATOM 682 C C . SER A 1 90 ? 7.241 6.452 -15.981 1.00 90.75 90 SER A C 1
ATOM 684 O O . SER A 1 90 ? 7.705 5.818 -15.025 1.00 90.75 90 SER A O 1
ATOM 686 N N . PRO A 1 91 ? 7.789 6.383 -17.210 1.00 88.69 91 PRO A N 1
ATOM 687 C CA . PRO A 1 91 ? 8.940 5.534 -17.516 1.00 88.69 91 PRO A CA 1
ATOM 688 C C . PRO A 1 91 ? 10.272 6.122 -17.030 1.00 88.69 91 PRO A C 1
ATOM 690 O O . PRO A 1 91 ? 11.261 5.391 -16.942 1.00 88.69 91 PRO A O 1
ATOM 693 N N . ASP A 1 92 ? 10.295 7.413 -16.695 1.00 88.75 92 ASP A N 1
ATOM 694 C CA . ASP A 1 92 ? 11.498 8.135 -16.297 1.00 88.75 92 ASP A CA 1
ATOM 695 C C . ASP A 1 92 ? 11.939 7.722 -14.885 1.00 88.75 92 ASP A C 1
ATOM 697 O O . ASP A 1 92 ? 11.296 8.017 -13.879 1.00 88.75 92 ASP A O 1
ATOM 701 N N . TYR A 1 93 ? 13.068 7.024 -14.799 1.00 84.44 93 TYR A N 1
ATOM 702 C CA . TYR A 1 93 ? 13.700 6.648 -13.536 1.00 84.44 93 TYR A CA 1
ATOM 703 C C . TYR A 1 93 ? 14.888 7.582 -13.252 1.00 84.44 93 TYR A C 1
ATOM 705 O O . TYR A 1 93 ? 15.695 7.787 -14.162 1.00 84.44 93 TYR A O 1
ATOM 713 N N . PRO A 1 94 ? 15.062 8.128 -12.027 1.00 87.00 94 PRO A N 1
ATOM 714 C CA . PRO A 1 94 ? 14.360 7.817 -10.770 1.00 87.00 94 PRO A CA 1
ATOM 715 C C . PRO A 1 94 ? 13.120 8.682 -10.457 1.00 87.00 94 PRO A C 1
ATOM 717 O O . PRO A 1 94 ? 12.558 8.563 -9.369 1.00 87.00 94 PRO A O 1
ATOM 720 N N . SER A 1 95 ? 12.673 9.565 -11.358 1.00 87.81 95 SER A N 1
ATOM 721 C CA . SER A 1 95 ? 11.562 10.495 -11.072 1.00 87.81 95 SER A CA 1
ATOM 722 C C . SER A 1 95 ? 10.214 9.799 -10.840 1.00 87.81 95 SER A C 1
ATOM 724 O O . SER A 1 95 ? 9.335 10.361 -10.189 1.00 87.81 95 SER A O 1
ATOM 726 N N . ASN A 1 96 ? 10.052 8.563 -11.312 1.00 89.69 96 ASN A N 1
ATOM 727 C CA . ASN A 1 96 ? 8.882 7.720 -11.083 1.00 89.69 96 ASN A CA 1
ATOM 728 C C . ASN A 1 96 ? 8.833 7.032 -9.703 1.00 89.69 96 ASN A C 1
ATOM 730 O O . ASN A 1 96 ? 7.801 6.455 -9.353 1.00 89.69 96 ASN A O 1
ATOM 734 N N . LEU A 1 97 ? 9.892 7.107 -8.888 1.00 88.75 97 LEU A N 1
ATOM 735 C CA . LEU A 1 97 ? 9.939 6.448 -7.577 1.00 88.75 97 LEU A CA 1
ATOM 736 C C . LEU A 1 97 ? 8.822 6.882 -6.613 1.00 88.75 97 LEU A C 1
ATOM 738 O O . LEU A 1 97 ? 8.197 5.995 -6.028 1.00 88.75 97 LEU A O 1
ATOM 742 N N . PRO A 1 98 ? 8.487 8.181 -6.465 1.00 89.50 98 PRO A N 1
ATOM 743 C CA . PRO A 1 98 ? 7.364 8.597 -5.625 1.00 89.50 98 PRO A CA 1
ATOM 744 C C . PRO A 1 98 ? 6.026 7.999 -6.082 1.00 89.50 98 PRO A C 1
ATOM 746 O O . PRO A 1 98 ? 5.202 7.615 -5.253 1.00 89.50 98 PRO A O 1
ATOM 749 N N . LEU A 1 99 ? 5.824 7.857 -7.399 1.00 90.44 99 LEU A N 1
ATOM 750 C CA . LEU A 1 99 ? 4.628 7.224 -7.958 1.00 90.44 99 LEU A CA 1
ATOM 751 C C . LEU A 1 99 ? 4.577 5.734 -7.599 1.00 90.44 99 LEU A C 1
ATOM 753 O O . LEU A 1 99 ? 3.531 5.240 -7.184 1.00 90.44 99 LEU A O 1
ATOM 757 N N . LEU A 1 100 ? 5.697 5.021 -7.703 1.00 90.62 100 LEU A N 1
ATOM 758 C CA . LEU A 1 100 ? 5.769 3.600 -7.351 1.00 90.62 100 LEU A CA 1
ATOM 759 C C . LEU A 1 100 ? 5.566 3.376 -5.843 1.00 90.62 100 LEU A C 1
ATOM 761 O O . LEU A 1 100 ? 4.808 2.490 -5.451 1.00 90.62 100 LEU A O 1
ATOM 765 N N . LYS A 1 101 ? 6.158 4.227 -4.997 1.00 89.81 101 LYS A N 1
ATOM 766 C CA . LYS A 1 101 ? 5.974 4.203 -3.534 1.00 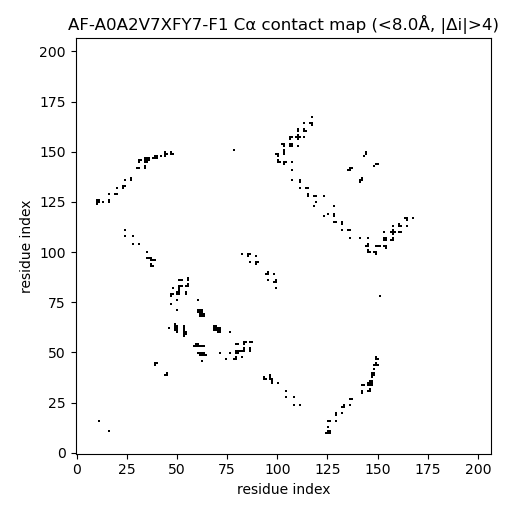89.81 101 LYS A CA 1
ATOM 767 C C . LYS A 1 101 ? 4.547 4.554 -3.104 1.00 89.81 101 LYS A C 1
ATOM 769 O O . LYS A 1 101 ? 4.066 4.039 -2.094 1.00 89.81 101 LYS A O 1
ATOM 774 N N . SER A 1 102 ? 3.822 5.354 -3.893 1.00 89.56 102 SER A N 1
ATOM 775 C CA . SER A 1 102 ? 2.420 5.695 -3.604 1.00 89.56 102 SER A CA 1
ATOM 776 C C . SER A 1 102 ? 1.502 4.466 -3.509 1.00 89.56 102 SER A C 1
ATOM 778 O O . SER A 1 102 ? 0.494 4.502 -2.806 1.00 89.56 102 SER A O 1
ATOM 780 N N . VAL A 1 103 ? 1.878 3.341 -4.128 1.00 91.75 103 VAL A N 1
ATOM 781 C CA . VAL A 1 103 ? 1.180 2.057 -3.969 1.00 91.75 103 VAL A CA 1
ATOM 782 C C . VAL A 1 103 ? 1.177 1.609 -2.506 1.00 91.75 103 VAL A C 1
ATOM 784 O O . VAL A 1 103 ? 0.134 1.201 -1.995 1.00 91.75 103 VAL A O 1
ATOM 787 N N . GLY A 1 104 ? 2.318 1.718 -1.817 1.00 90.06 104 GLY A N 1
ATOM 788 C CA . GLY A 1 104 ? 2.439 1.394 -0.395 1.00 90.06 104 GLY A CA 1
ATOM 789 C C . GLY A 1 104 ? 1.590 2.321 0.473 1.00 90.06 104 GLY A C 1
ATOM 790 O O . GLY A 1 104 ? 0.884 1.849 1.361 1.00 90.06 104 GLY A O 1
ATOM 791 N N . LEU A 1 105 ? 1.571 3.619 0.153 1.00 89.19 105 LEU A N 1
ATOM 792 C CA . LEU A 1 105 ? 0.713 4.614 0.806 1.00 89.19 105 LEU A CA 1
ATOM 793 C C . LEU A 1 105 ? -0.776 4.244 0.701 1.00 89.19 105 LEU A C 1
ATOM 795 O O . LEU A 1 105 ? -1.489 4.217 1.707 1.00 89.19 105 LEU A O 1
ATOM 799 N N . VAL A 1 106 ? -1.244 3.935 -0.511 1.00 90.69 106 VAL A N 1
ATOM 800 C CA . VAL A 1 106 ? -2.638 3.539 -0.756 1.00 90.69 106 VAL A CA 1
ATOM 801 C C . VAL A 1 106 ? -2.961 2.232 -0.033 1.00 90.69 106 VAL A C 1
ATOM 803 O O . VAL A 1 106 ? -4.021 2.121 0.581 1.00 90.69 106 VAL A O 1
ATOM 806 N N . ALA A 1 107 ? -2.045 1.263 -0.051 1.00 91.62 107 ALA A N 1
ATOM 807 C CA . ALA A 1 107 ? -2.223 -0.013 0.629 1.00 91.62 107 ALA A CA 1
ATOM 808 C C . ALA A 1 107 ? -2.282 0.135 2.158 1.00 91.62 107 ALA A C 1
ATOM 810 O O . ALA A 1 107 ? -3.169 -0.439 2.786 1.00 91.62 107 ALA A O 1
ATOM 811 N N . ALA A 1 108 ? -1.411 0.950 2.761 1.00 89.06 108 ALA A N 1
ATOM 812 C CA . ALA A 1 108 ? -1.429 1.233 4.197 1.00 89.06 108 ALA A CA 1
ATOM 813 C C . ALA A 1 108 ? -2.736 1.922 4.623 1.00 89.06 108 ALA A C 1
ATOM 815 O O . ALA A 1 108 ? -3.371 1.512 5.598 1.00 89.06 108 ALA A O 1
ATOM 816 N N . ALA A 1 109 ? -3.182 2.924 3.859 1.00 87.25 109 ALA A N 1
ATOM 817 C CA . ALA A 1 109 ? -4.453 3.598 4.110 1.00 87.25 109 ALA A CA 1
ATOM 818 C C . ALA A 1 109 ? -5.643 2.632 3.977 1.00 87.25 109 ALA A C 1
ATOM 820 O O . ALA A 1 109 ? -6.520 2.607 4.843 1.00 87.25 109 ALA A O 1
ATOM 821 N N . ALA A 1 110 ? -5.658 1.797 2.932 1.00 90.12 110 ALA A N 1
ATOM 822 C CA . ALA A 1 110 ? -6.690 0.784 2.732 1.00 90.12 110 ALA A CA 1
ATOM 823 C C . ALA A 1 110 ? -6.718 -0.227 3.887 1.00 90.12 110 ALA A C 1
ATOM 825 O O . ALA A 1 110 ? -7.782 -0.476 4.453 1.00 90.12 110 ALA A O 1
ATOM 826 N N . PHE A 1 111 ? -5.558 -0.755 4.285 1.00 89.94 111 PHE A N 1
ATOM 827 C CA . PHE A 1 111 ? -5.436 -1.677 5.410 1.00 89.94 111 PHE A CA 1
ATOM 828 C C . PHE A 1 111 ? -5.998 -1.075 6.700 1.00 89.94 111 PHE A C 1
ATOM 830 O O . PHE A 1 111 ? -6.831 -1.704 7.350 1.00 89.94 111 PHE A O 1
ATOM 837 N N . ALA A 1 112 ? -5.617 0.158 7.044 1.00 85.88 112 ALA A N 1
ATOM 838 C CA . ALA A 1 112 ? -6.092 0.811 8.260 1.00 85.88 112 ALA A CA 1
ATOM 839 C C . ALA A 1 112 ? -7.610 1.050 8.252 1.00 85.88 112 ALA A C 1
ATOM 841 O O . ALA A 1 112 ? -8.271 0.834 9.269 1.00 85.88 112 ALA A O 1
ATOM 842 N N . LEU A 1 113 ? -8.183 1.451 7.112 1.00 86.44 113 LEU A N 1
ATOM 843 C CA . LEU A 1 113 ? -9.628 1.655 6.978 1.00 86.44 113 LEU A CA 1
ATOM 844 C C . LEU A 1 113 ? -10.412 0.341 7.085 1.00 86.44 113 LEU A C 1
ATOM 846 O O . LEU A 1 113 ? -11.445 0.300 7.755 1.00 86.44 113 LEU A O 1
ATOM 850 N N . ILE A 1 114 ? -9.918 -0.730 6.459 1.00 87.94 114 ILE A N 1
ATOM 851 C CA . ILE A 1 114 ? -10.544 -2.058 6.501 1.00 87.94 114 ILE A CA 1
ATOM 852 C C . ILE A 1 114 ? -10.413 -2.680 7.897 1.00 87.94 114 ILE A C 1
ATOM 854 O O . ILE A 1 114 ? -11.371 -3.236 8.432 1.00 87.94 114 ILE A O 1
ATOM 858 N N . ALA A 1 115 ? -9.249 -2.555 8.532 1.00 86.12 115 ALA A N 1
ATOM 859 C CA . ALA A 1 115 ? -9.068 -2.991 9.910 1.00 86.12 115 ALA A CA 1
ATOM 860 C C . ALA A 1 115 ? -10.010 -2.219 10.846 1.00 86.12 115 ALA A C 1
ATOM 862 O O . ALA A 1 115 ? -10.714 -2.817 11.657 1.00 86.12 115 ALA A O 1
ATOM 863 N N . ALA A 1 116 ? -10.105 -0.896 10.695 1.00 83.88 116 ALA A N 1
ATOM 864 C CA . ALA A 1 116 ? -11.017 -0.092 11.498 1.00 83.88 116 ALA A CA 1
ATOM 865 C C . ALA A 1 116 ? -12.488 -0.491 11.296 1.00 83.88 116 ALA A C 1
ATOM 867 O O . ALA A 1 116 ? -13.231 -0.503 12.276 1.00 83.88 116 ALA A O 1
ATOM 868 N N . SER A 1 117 ? -12.915 -0.846 10.075 1.00 84.06 117 SER A N 1
ATOM 869 C CA . SER A 1 117 ? -14.289 -1.301 9.819 1.00 84.06 117 SER A CA 1
ATOM 870 C C . SER A 1 117 ? -14.581 -2.669 10.442 1.00 84.06 117 SER A C 1
ATOM 872 O O . SER A 1 117 ? -15.631 -2.821 11.061 1.00 84.06 117 SER A O 1
ATOM 874 N N . LEU A 1 118 ? -13.637 -3.614 10.378 1.00 82.69 118 LEU A N 1
ATOM 875 C CA . LEU A 1 118 ? -13.717 -4.919 11.052 1.00 82.69 118 LEU A CA 1
ATOM 876 C C . LEU A 1 118 ? -13.830 -4.789 12.577 1.00 82.69 118 LEU A C 1
ATOM 878 O O . LEU A 1 118 ? -14.547 -5.539 13.238 1.00 82.69 118 LEU A O 1
ATOM 882 N N . LEU A 1 119 ? -13.111 -3.831 13.162 1.00 81.88 119 LEU A N 1
ATOM 883 C CA . LEU A 1 119 ? -13.155 -3.582 14.600 1.00 81.88 119 LEU A CA 1
ATOM 884 C C . LEU A 1 119 ? -14.385 -2.768 15.039 1.00 81.88 119 LEU A C 1
ATOM 886 O O . LEU A 1 119 ? -14.692 -2.744 16.236 1.00 81.88 119 LEU A O 1
ATOM 890 N N . TRP A 1 120 ? -15.102 -2.131 14.108 1.00 77.06 120 TRP A N 1
ATOM 891 C CA . TRP A 1 120 ? -16.255 -1.272 14.382 1.00 77.06 120 TRP A CA 1
ATOM 892 C C . TRP A 1 120 ? -17.515 -2.086 14.715 1.00 77.06 120 TRP A C 1
ATOM 894 O O . TRP A 1 120 ? -18.479 -2.141 13.955 1.00 77.06 120 TRP A O 1
ATOM 904 N N . THR A 1 121 ? -17.530 -2.701 15.894 1.00 72.44 121 THR A N 1
ATOM 905 C CA . THR A 1 121 ? -18.688 -3.435 16.429 1.00 72.44 121 THR A CA 1
ATOM 906 C C . THR A 1 121 ? -19.361 -2.644 17.557 1.00 72.44 121 THR A C 1
ATOM 908 O O . THR A 1 121 ? -18.687 -1.879 18.248 1.00 72.44 121 THR A O 1
ATOM 911 N N . PRO A 1 122 ? -20.690 -2.775 17.751 1.00 67.94 122 PRO A N 1
ATOM 912 C CA . PRO A 1 122 ? -21.416 -2.039 18.791 1.00 67.94 122 PRO A CA 1
ATOM 913 C C . PRO A 1 122 ? -20.967 -2.399 20.215 1.00 67.94 122 PRO A C 1
ATOM 915 O O . PRO A 1 122 ? -21.053 -1.544 21.091 1.00 67.94 122 PRO A O 1
ATOM 918 N N . ASP A 1 123 ? -20.448 -3.613 20.416 1.00 66.69 123 ASP A N 1
ATOM 919 C CA . ASP A 1 123 ? -20.000 -4.120 21.719 1.00 66.69 123 ASP A CA 1
ATOM 920 C C . ASP A 1 123 ? -18.542 -3.757 22.054 1.00 66.69 123 ASP A C 1
ATOM 922 O O . ASP A 1 123 ? -18.108 -3.935 23.191 1.00 66.69 123 ASP A O 1
ATOM 926 N N . ARG A 1 124 ? -17.754 -3.265 21.085 1.00 70.88 124 ARG A N 1
ATOM 927 C CA . ARG A 1 124 ? -16.359 -2.866 21.321 1.00 70.88 124 ARG A CA 1
ATOM 928 C C . ARG A 1 124 ? -16.256 -1.395 21.684 1.00 70.88 124 ARG A C 1
ATOM 930 O O . ARG A 1 124 ? -16.899 -0.529 21.087 1.00 70.88 124 ARG A O 1
ATOM 937 N N . GLU A 1 125 ? -15.349 -1.095 22.608 1.00 78.12 125 GLU A N 1
ATOM 938 C CA . GLU A 1 125 ? -14.998 0.282 22.927 1.00 78.12 125 GLU A CA 1
ATOM 939 C C . GLU A 1 125 ? -14.370 0.953 21.704 1.00 78.12 125 GLU A C 1
ATOM 941 O O . GLU A 1 125 ? -13.246 0.662 21.294 1.00 78.12 125 GLU A O 1
ATOM 946 N N . ARG A 1 126 ? -15.106 1.897 21.115 1.00 81.12 126 ARG A N 1
ATOM 947 C CA . ARG A 1 126 ? -14.671 2.653 19.933 1.00 81.12 126 ARG A CA 1
ATOM 948 C C . ARG A 1 126 ? -13.324 3.350 20.143 1.00 81.12 126 ARG A C 1
ATOM 950 O O . ARG A 1 126 ? -12.588 3.537 19.180 1.00 81.12 126 ARG A O 1
ATOM 957 N N . ALA A 1 127 ? -12.995 3.716 21.385 1.00 78.06 127 ALA A N 1
ATOM 958 C CA . ALA A 1 127 ? -11.714 4.323 21.735 1.00 78.06 127 ALA A CA 1
ATOM 959 C C . ALA A 1 127 ? -10.541 3.376 21.455 1.00 78.06 127 ALA A C 1
ATOM 961 O O . ALA A 1 127 ? -9.552 3.801 20.862 1.00 78.06 127 ALA A O 1
ATOM 962 N N . LEU A 1 128 ? -10.687 2.084 21.768 1.00 82.06 128 LEU A N 1
ATOM 963 C CA . LEU A 1 128 ? -9.672 1.072 21.474 1.00 82.06 128 LEU A CA 1
ATOM 964 C C . LEU A 1 128 ? -9.435 0.930 19.971 1.00 82.06 128 LEU A C 1
ATOM 966 O O . LEU A 1 128 ? -8.296 0.772 19.551 1.00 82.06 128 LEU A O 1
ATOM 970 N N . VAL A 1 129 ? -10.483 1.038 19.149 1.00 82.94 129 VAL A N 1
ATOM 971 C CA . VAL A 1 129 ? -10.358 0.964 17.683 1.00 82.94 129 VAL A CA 1
ATOM 972 C C . VAL A 1 129 ? -9.555 2.141 17.136 1.00 82.94 129 VAL A C 1
ATOM 974 O O . VAL A 1 129 ? -8.667 1.954 16.310 1.00 82.94 129 VAL A O 1
ATOM 977 N N . VAL A 1 130 ? -9.847 3.351 17.619 1.00 81.88 130 VAL A N 1
ATOM 978 C CA . VAL A 1 130 ? -9.140 4.573 17.211 1.00 81.88 130 VAL A CA 1
ATOM 979 C C . VAL A 1 130 ? -7.671 4.519 17.639 1.00 81.88 130 VAL A C 1
ATOM 981 O O . VAL A 1 130 ? -6.793 4.827 16.837 1.00 81.88 130 VAL A O 1
ATOM 984 N N . VAL A 1 131 ? -7.395 4.080 18.871 1.00 85.00 131 VAL A N 1
ATOM 985 C CA . VAL A 1 131 ? -6.024 3.922 19.382 1.00 85.00 131 VAL A CA 1
ATOM 986 C C . VAL A 1 131 ? -5.274 2.831 18.619 1.00 85.00 131 VAL A C 1
ATOM 988 O O . VAL A 1 131 ? -4.148 3.066 18.199 1.00 85.00 131 VAL A O 1
ATOM 991 N N . ALA A 1 132 ? -5.892 1.675 18.369 1.00 85.31 132 ALA A N 1
ATOM 992 C CA . ALA A 1 132 ? -5.276 0.599 17.596 1.00 85.31 132 ALA A CA 1
ATOM 993 C C . ALA A 1 132 ? -4.951 1.043 16.162 1.00 85.31 132 ALA A C 1
ATOM 995 O O . ALA A 1 132 ? -3.851 0.790 15.678 1.00 85.31 132 ALA A O 1
ATOM 996 N N . ALA A 1 133 ? -5.868 1.761 15.503 1.00 85.12 133 ALA A N 1
ATOM 997 C CA . ALA A 1 133 ? -5.626 2.319 14.175 1.00 85.12 133 ALA A CA 1
ATOM 998 C C . ALA A 1 133 ? -4.461 3.323 14.181 1.00 85.12 133 ALA A C 1
ATOM 1000 O O . ALA A 1 133 ? -3.616 3.277 13.289 1.00 85.12 133 ALA A O 1
ATOM 1001 N N . ALA A 1 134 ? -4.378 4.187 15.199 1.00 86.38 134 ALA A N 1
ATOM 1002 C CA . ALA A 1 134 ? -3.253 5.103 15.364 1.00 86.38 134 ALA A CA 1
ATOM 1003 C C . ALA A 1 134 ? -1.932 4.352 15.587 1.00 86.38 134 ALA A C 1
ATOM 1005 O O . ALA A 1 134 ? -0.951 4.651 14.917 1.00 86.38 134 ALA A O 1
ATOM 1006 N N . MET A 1 135 ? -1.905 3.352 16.473 1.00 87.31 135 MET A N 1
ATOM 1007 C CA . MET A 1 135 ? -0.700 2.557 16.736 1.00 87.31 135 MET A CA 1
ATOM 1008 C C . MET A 1 135 ? -0.186 1.864 15.475 1.00 87.31 135 MET A C 1
ATOM 1010 O O . MET A 1 135 ? 1.012 1.875 15.235 1.00 87.31 135 MET A O 1
ATOM 1014 N N . VAL A 1 136 ? -1.080 1.302 14.657 1.00 86.38 136 VAL A N 1
ATOM 1015 C CA . VAL A 1 136 ? -0.711 0.641 13.398 1.00 86.38 136 VAL A CA 1
ATOM 1016 C C . VAL A 1 136 ? -0.174 1.644 12.376 1.00 86.38 136 VAL A C 1
ATOM 1018 O O . VAL A 1 136 ? 0.876 1.409 11.788 1.00 86.38 136 VAL A O 1
ATOM 1021 N N . LEU A 1 137 ? -0.870 2.766 12.165 1.00 86.62 137 LEU A N 1
ATOM 1022 C CA . LEU A 1 137 ? -0.477 3.762 11.161 1.00 86.62 137 LEU A CA 1
ATOM 1023 C C . LEU A 1 137 ? 0.825 4.491 11.527 1.00 86.62 137 LEU A C 1
ATOM 1025 O O . LEU A 1 137 ? 1.655 4.750 10.659 1.00 86.62 137 LEU A O 1
ATOM 1029 N N . PHE A 1 138 ? 1.027 4.806 12.803 1.00 89.06 138 PHE A N 1
ATOM 1030 C CA . PHE A 1 138 ? 2.229 5.498 13.277 1.00 89.06 138 PHE A CA 1
ATOM 1031 C C . PHE A 1 138 ? 3.355 4.551 13.699 1.00 89.06 138 PHE A C 1
ATOM 1033 O O . PHE A 1 138 ? 4.377 5.012 14.209 1.00 89.06 138 PHE A O 1
ATOM 1040 N N . HIS A 1 139 ? 3.198 3.241 13.491 1.00 89.88 139 HIS A N 1
ATOM 1041 C CA . HIS A 1 139 ? 4.269 2.286 13.748 1.00 89.88 139 HIS A CA 1
ATOM 1042 C C . HIS A 1 139 ? 5.470 2.585 12.844 1.00 89.88 139 HIS A C 1
ATOM 1044 O O . HIS A 1 139 ? 5.314 2.779 11.635 1.00 89.88 139 HIS A O 1
ATOM 1050 N N . SER A 1 140 ? 6.672 2.613 13.425 1.00 87.25 140 SER A N 1
ATOM 1051 C CA . SER A 1 140 ? 7.896 3.037 12.731 1.00 87.25 140 SER A CA 1
ATOM 1052 C C . SER A 1 140 ? 8.175 2.229 11.470 1.00 87.25 140 SER A C 1
ATOM 1054 O O . SER A 1 140 ? 8.659 2.789 10.487 1.00 87.25 140 SER A O 1
ATOM 1056 N N . ASP A 1 141 ? 7.853 0.933 11.482 1.00 86.19 141 ASP A N 1
ATOM 1057 C CA . ASP A 1 141 ? 8.119 0.062 10.338 1.00 86.19 141 ASP A CA 1
ATOM 1058 C C . ASP A 1 141 ? 7.178 0.382 9.180 1.00 86.19 141 ASP A C 1
ATOM 1060 O O . ASP A 1 141 ? 7.617 0.391 8.041 1.00 86.19 141 ASP A O 1
ATOM 1064 N N . VAL A 1 142 ? 5.914 0.731 9.448 1.00 85.56 142 VAL A N 1
ATOM 1065 C CA . VAL A 1 142 ? 4.957 1.104 8.392 1.00 85.56 142 VAL A CA 1
ATOM 1066 C C . VAL A 1 142 ? 5.374 2.421 7.739 1.00 85.56 142 VAL A C 1
ATOM 1068 O O . VAL A 1 142 ? 5.342 2.537 6.517 1.00 85.56 142 VAL A O 1
ATOM 1071 N N . VAL A 1 143 ? 5.823 3.394 8.538 1.00 86.69 143 VAL A N 1
ATOM 1072 C CA . VAL A 1 143 ? 6.339 4.673 8.022 1.00 86.69 143 VAL A CA 1
ATOM 1073 C C . VAL A 1 143 ? 7.564 4.444 7.129 1.00 86.69 143 VAL A C 1
ATOM 1075 O O . VAL A 1 143 ? 7.628 5.000 6.033 1.00 86.69 143 VAL A O 1
ATOM 1078 N N . GLN A 1 144 ? 8.506 3.593 7.551 1.00 85.44 144 GLN A N 1
ATOM 1079 C CA . GLN A 1 144 ? 9.679 3.239 6.742 1.00 85.44 144 GLN A CA 1
ATOM 1080 C C . GLN A 1 144 ? 9.288 2.493 5.462 1.00 85.44 144 GLN A C 1
ATOM 1082 O O . GLN A 1 144 ? 9.764 2.833 4.382 1.00 85.44 144 GLN A O 1
ATOM 1087 N N . LEU A 1 145 ? 8.368 1.533 5.562 1.00 85.06 145 LEU A N 1
ATOM 1088 C CA . LEU A 1 145 ? 7.941 0.705 4.437 1.00 85.06 145 LEU A CA 1
ATOM 1089 C C . LEU A 1 145 ? 7.240 1.507 3.330 1.00 85.06 145 LEU A C 1
ATOM 1091 O O . LEU A 1 145 ? 7.259 1.111 2.171 1.00 85.06 145 LEU A O 1
ATOM 1095 N N . VAL A 1 146 ? 6.614 2.634 3.683 1.00 84.31 146 VAL A N 1
ATOM 1096 C CA . VAL A 1 146 ? 6.019 3.574 2.720 1.00 84.31 146 VAL A CA 1
ATOM 1097 C C . VAL A 1 146 ? 7.040 4.608 2.226 1.00 84.31 146 VAL A C 1
ATOM 1099 O O . VAL A 1 146 ? 7.001 5.005 1.061 1.00 84.31 146 VAL A O 1
ATOM 1102 N N . GLY A 1 147 ? 7.935 5.075 3.101 1.00 80.94 147 GLY A N 1
ATOM 1103 C CA . GLY A 1 147 ? 8.845 6.184 2.807 1.00 80.94 147 GLY A CA 1
ATOM 1104 C C . GLY A 1 147 ? 10.086 5.797 1.997 1.00 80.94 147 GLY A C 1
ATOM 1105 O O . GLY A 1 147 ? 10.442 6.470 1.021 1.00 80.94 147 GLY A O 1
ATOM 1106 N N . SER A 1 148 ? 10.757 4.707 2.372 1.00 79.88 148 SER A N 1
ATOM 1107 C CA . SER A 1 148 ? 12.072 4.347 1.822 1.00 79.88 148 SER A CA 1
ATOM 1108 C C . SER A 1 148 ? 12.049 3.136 0.895 1.00 79.88 148 SER A C 1
ATOM 1110 O O . SER A 1 148 ? 12.893 3.059 0.000 1.00 79.88 148 SER A O 1
ATOM 1112 N N . THR A 1 149 ? 11.077 2.236 1.035 1.00 83.75 149 THR A N 1
ATOM 1113 C CA . THR A 1 149 ? 11.099 0.930 0.364 1.00 83.75 149 THR A CA 1
ATOM 1114 C C . THR A 1 149 ? 9.827 0.659 -0.441 1.00 83.75 149 THR A C 1
ATOM 1116 O O . THR A 1 149 ? 8.840 1.389 -0.368 1.00 83.75 149 THR A O 1
ATOM 1119 N N . VAL A 1 150 ? 9.874 -0.361 -1.301 1.00 84.19 150 VAL A N 1
ATOM 1120 C CA . VAL A 1 150 ? 8.746 -0.779 -2.146 1.00 84.19 150 VAL A CA 1
ATOM 1121 C C . VAL A 1 150 ? 8.517 -2.276 -1.958 1.00 84.19 150 VAL A C 1
ATOM 1123 O O . VAL A 1 150 ? 9.021 -3.101 -2.718 1.00 84.19 150 VAL A O 1
ATOM 1126 N N . PHE A 1 151 ? 7.762 -2.631 -0.920 1.00 86.56 151 PHE A N 1
ATOM 1127 C CA . PHE A 1 151 ? 7.466 -4.024 -0.575 1.00 86.56 151 PHE A CA 1
ATOM 1128 C C . PHE A 1 151 ? 6.009 -4.413 -0.827 1.00 86.56 151 PHE A C 1
ATOM 1130 O O . PHE A 1 151 ? 5.092 -3.591 -0.793 1.00 86.56 151 PHE A O 1
ATOM 1137 N N . SER A 1 152 ? 5.793 -5.713 -1.039 1.00 89.50 152 SER A N 1
ATOM 1138 C CA . SER A 1 152 ? 4.463 -6.302 -1.209 1.00 89.50 152 SER A CA 1
ATOM 1139 C C . SER A 1 152 ? 3.677 -6.445 0.097 1.00 89.50 152 SER A C 1
ATOM 1141 O O . SER A 1 152 ? 2.475 -6.704 0.040 1.00 89.50 152 SER A O 1
ATOM 1143 N N . ASP A 1 153 ? 4.312 -6.284 1.262 1.00 89.12 153 ASP A N 1
ATOM 1144 C CA . ASP A 1 153 ? 3.712 -6.617 2.562 1.00 89.12 153 ASP A CA 1
ATOM 1145 C C . ASP A 1 153 ? 2.464 -5.789 2.869 1.00 89.12 153 ASP A C 1
ATOM 1147 O O . ASP A 1 153 ? 1.452 -6.341 3.292 1.00 89.12 153 ASP A O 1
ATOM 1151 N N . LEU A 1 154 ? 2.480 -4.482 2.580 1.00 89.56 154 LEU A N 1
ATOM 1152 C CA . LEU A 1 154 ? 1.316 -3.609 2.796 1.00 89.56 154 LEU A CA 1
ATOM 1153 C C . LEU A 1 154 ? 0.158 -3.969 1.870 1.00 89.56 154 LEU A C 1
ATOM 1155 O O . LEU A 1 154 ? -1.000 -3.964 2.286 1.00 89.56 154 LEU A O 1
ATOM 1159 N N . VAL A 1 155 ? 0.465 -4.304 0.616 1.00 92.25 155 VAL A N 1
ATOM 1160 C CA . VAL A 1 155 ? -0.543 -4.715 -0.370 1.00 92.25 155 VAL A CA 1
ATOM 1161 C C . VAL A 1 155 ? -1.168 -6.040 0.047 1.00 92.25 155 VAL A C 1
ATOM 1163 O O . VAL A 1 155 ? -2.389 -6.188 0.009 1.00 92.25 155 VAL A O 1
ATOM 1166 N N . PHE A 1 156 ? -0.345 -6.987 0.498 1.00 91.00 156 PHE A N 1
ATOM 1167 C CA . PHE A 1 156 ? -0.818 -8.268 1.000 1.00 91.00 156 PHE A CA 1
ATOM 1168 C C . PHE A 1 156 ? -1.635 -8.110 2.286 1.00 91.00 156 PHE A C 1
ATOM 1170 O O . PHE A 1 156 ? -2.708 -8.698 2.393 1.00 91.00 156 PHE A O 1
ATOM 1177 N N . ALA A 1 157 ? -1.194 -7.271 3.225 1.00 91.00 157 ALA A N 1
ATOM 1178 C CA . ALA A 1 157 ? -1.931 -6.974 4.450 1.00 91.00 157 ALA A CA 1
ATOM 1179 C C . ALA A 1 157 ? -3.308 -6.365 4.143 1.00 91.00 157 ALA A C 1
ATOM 1181 O O . ALA A 1 157 ? -4.316 -6.812 4.693 1.00 91.00 157 ALA A O 1
ATOM 1182 N N . ALA A 1 158 ? -3.375 -5.402 3.218 1.00 92.50 158 ALA A N 1
ATOM 1183 C CA . ALA A 1 158 ? -4.632 -4.809 2.769 1.00 92.50 158 ALA A CA 1
ATOM 1184 C C . ALA A 1 158 ? -5.553 -5.844 2.104 1.00 92.50 158 ALA A C 1
ATOM 1186 O O . ALA A 1 158 ? -6.745 -5.892 2.409 1.00 92.50 158 ALA A O 1
ATOM 1187 N N . ALA A 1 159 ? -5.009 -6.705 1.239 1.00 93.50 159 ALA A N 1
ATOM 1188 C CA . ALA A 1 159 ? -5.768 -7.770 0.587 1.00 93.50 159 ALA A CA 1
ATOM 1189 C C . ALA A 1 159 ? -6.287 -8.811 1.594 1.00 93.50 159 ALA A C 1
ATOM 1191 O O . ALA A 1 159 ? -7.453 -9.197 1.536 1.00 93.50 159 ALA A O 1
ATOM 1192 N N . ALA A 1 160 ? -5.462 -9.229 2.555 1.00 93.19 160 ALA A N 1
ATOM 1193 C CA . ALA A 1 160 ? -5.856 -10.158 3.610 1.00 93.19 160 ALA A CA 1
ATOM 1194 C C . ALA A 1 160 ? -6.953 -9.560 4.506 1.00 93.19 160 ALA A C 1
ATOM 1196 O O . ALA A 1 160 ? -7.953 -10.221 4.790 1.00 93.19 160 ALA A O 1
ATOM 1197 N N . ALA A 1 161 ? -6.815 -8.290 4.895 1.00 91.19 161 ALA A N 1
ATOM 1198 C CA . ALA A 1 161 ? -7.842 -7.577 5.647 1.00 91.19 161 ALA A CA 1
ATOM 1199 C C . ALA A 1 161 ? -9.149 -7.455 4.849 1.00 91.19 161 ALA A C 1
ATOM 1201 O O . ALA A 1 161 ? -10.229 -7.635 5.411 1.00 91.19 161 ALA A O 1
ATOM 1202 N N . LEU A 1 162 ? -9.069 -7.202 3.538 1.00 92.56 162 LEU A N 1
ATOM 1203 C CA . LEU A 1 162 ? -10.241 -7.155 2.664 1.00 92.56 162 LEU A CA 1
ATOM 1204 C C . LEU A 1 162 ? -10.970 -8.501 2.638 1.00 92.56 162 LEU A C 1
ATOM 1206 O O . LEU A 1 162 ? -12.188 -8.537 2.788 1.00 92.56 162 LEU A O 1
ATOM 1210 N N . VAL A 1 163 ? -10.234 -9.606 2.498 1.00 93.19 163 VAL A N 1
ATOM 1211 C CA . VAL A 1 163 ? -10.813 -10.957 2.549 1.00 93.19 163 VAL A CA 1
ATOM 1212 C C . VAL A 1 163 ? -11.510 -11.196 3.888 1.00 93.19 163 VAL A C 1
ATOM 1214 O O . VAL A 1 163 ? -12.639 -11.680 3.905 1.00 93.19 163 VAL A O 1
ATOM 1217 N N . LEU A 1 164 ? -10.891 -10.803 5.004 1.00 90.12 164 LEU A N 1
ATOM 1218 C CA . LEU A 1 164 ? -11.513 -10.908 6.326 1.00 90.12 164 LEU A CA 1
ATOM 1219 C C . LEU A 1 164 ? -12.802 -10.086 6.430 1.00 90.12 164 LEU A C 1
ATOM 1221 O O . LE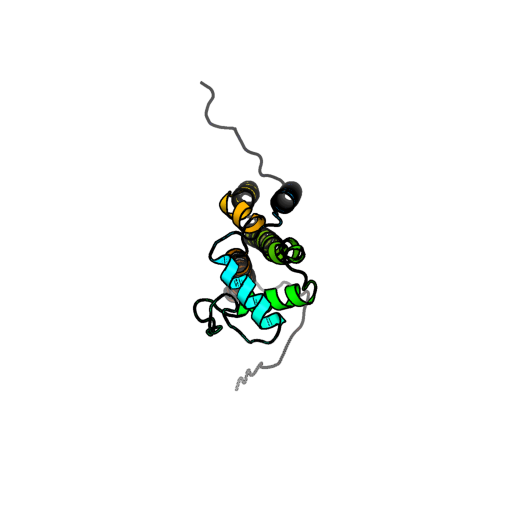U A 1 164 ? -13.781 -10.578 6.982 1.00 90.12 164 LEU A O 1
ATOM 1225 N N . LEU A 1 165 ? -12.833 -8.872 5.875 1.00 88.94 165 LEU A N 1
ATOM 1226 C CA . LEU A 1 165 ? -14.032 -8.029 5.859 1.00 88.94 165 LEU 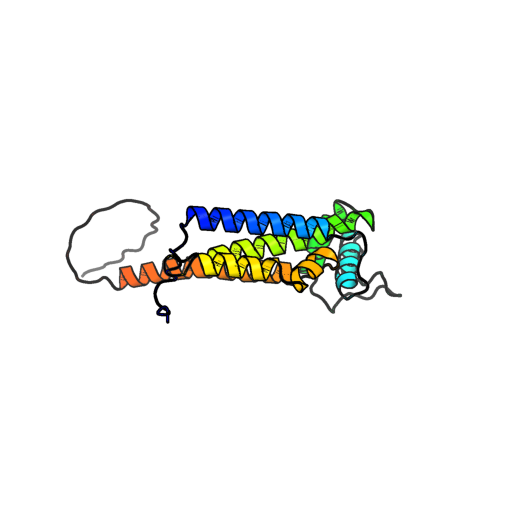A CA 1
ATOM 1227 C C . LEU A 1 165 ? -15.173 -8.663 5.054 1.00 88.94 165 LEU A C 1
ATOM 1229 O O . LEU A 1 165 ? -16.324 -8.641 5.490 1.00 88.94 165 LEU A O 1
ATOM 1233 N N . LEU A 1 166 ? -14.862 -9.247 3.896 1.00 89.00 166 LEU A N 1
ATOM 1234 C CA . LEU A 1 166 ? -15.851 -9.944 3.071 1.00 89.00 166 LEU A CA 1
ATOM 1235 C C . LEU A 1 166 ? -16.399 -11.187 3.788 1.00 89.00 166 LEU A C 1
ATOM 1237 O O . LEU A 1 166 ? -17.611 -11.405 3.808 1.00 89.00 166 LEU A O 1
ATOM 1241 N N . LEU A 1 167 ? -15.521 -11.960 4.435 1.00 89.44 167 LEU A N 1
ATOM 1242 C CA . LEU A 1 167 ? -15.907 -13.131 5.223 1.00 89.44 167 LEU A CA 1
ATOM 1243 C C . LEU A 1 167 ? -16.746 -12.759 6.448 1.00 89.44 167 LEU A C 1
ATOM 1245 O O . LEU A 1 167 ? -17.713 -13.458 6.747 1.00 89.44 167 LEU A O 1
ATOM 1249 N N . ASP A 1 168 ? -16.422 -11.668 7.145 1.00 86.06 168 ASP A N 1
ATOM 1250 C CA . ASP A 1 168 ? -17.217 -11.191 8.280 1.00 86.06 168 ASP A CA 1
ATOM 1251 C C . ASP A 1 168 ? -18.645 -10.828 7.843 1.00 86.06 168 ASP A C 1
ATOM 1253 O O . ASP A 1 168 ? -19.616 -11.242 8.481 1.00 86.06 168 ASP A O 1
ATOM 1257 N N . GLY A 1 169 ? -18.788 -10.165 6.689 1.00 79.12 169 GLY A N 1
ATOM 1258 C CA . GLY A 1 169 ? -20.089 -9.870 6.084 1.00 79.12 169 GLY A CA 1
ATOM 1259 C C . GLY A 1 169 ? -20.909 -11.128 5.774 1.00 79.12 169 GLY A C 1
ATOM 1260 O O . GLY A 1 169 ? -22.093 -11.205 6.120 1.00 79.12 169 GLY A O 1
ATOM 1261 N N . GLU A 1 170 ? -20.284 -12.149 5.181 1.00 81.69 170 GLU A N 1
ATOM 1262 C CA . GLU A 1 170 ? -20.953 -13.427 4.908 1.00 81.69 170 GLU A CA 1
ATOM 1263 C C . GLU A 1 170 ? -21.325 -14.189 6.185 1.00 81.69 170 GLU A C 1
ATOM 1265 O O . GLU A 1 170 ? -22.427 -14.738 6.292 1.00 81.69 170 GLU A O 1
ATOM 1270 N N . LEU A 1 171 ? -20.429 -14.230 7.173 1.00 76.19 171 LEU A N 1
ATOM 1271 C CA . LEU A 1 171 ? -20.672 -14.900 8.448 1.00 76.19 171 LEU A CA 1
ATOM 1272 C C . LEU A 1 171 ? -21.771 -14.198 9.245 1.00 76.19 171 LEU A C 1
ATOM 1274 O O . LEU A 1 171 ? -22.606 -14.874 9.851 1.00 76.19 171 LEU A O 1
ATOM 1278 N N . ALA A 1 172 ? -21.823 -12.866 9.225 1.00 74.31 172 ALA A N 1
ATOM 1279 C CA . ALA A 1 172 ? -22.904 -12.099 9.831 1.00 74.31 172 ALA A CA 1
ATOM 1280 C C . ALA A 1 172 ? -24.255 -12.439 9.183 1.00 74.31 172 ALA A C 1
ATOM 1282 O O . ALA A 1 172 ? -25.220 -12.735 9.896 1.00 74.31 172 ALA A O 1
ATOM 1283 N N . ALA A 1 173 ? -24.306 -12.503 7.847 1.00 74.31 173 ALA A N 1
ATOM 1284 C CA . ALA A 1 173 ? -25.500 -12.919 7.116 1.00 74.31 173 ALA A CA 1
ATOM 1285 C C . ALA A 1 173 ? -25.910 -14.361 7.468 1.00 74.31 173 ALA A C 1
ATOM 1287 O O . ALA A 1 173 ? -27.068 -14.613 7.802 1.00 74.31 173 ALA A O 1
ATOM 1288 N N . ARG A 1 174 ? -24.968 -15.315 7.481 1.00 74.50 174 ARG A N 1
ATOM 1289 C CA . ARG A 1 174 ? -25.230 -16.723 7.841 1.00 74.50 174 ARG A CA 1
ATOM 1290 C C . ARG A 1 174 ? -25.678 -16.897 9.294 1.00 74.50 174 ARG A C 1
ATOM 1292 O O . ARG A 1 174 ? -26.596 -17.669 9.549 1.00 74.50 174 ARG A O 1
ATOM 1299 N N . ARG A 1 175 ? -25.082 -16.180 10.256 1.00 73.38 175 ARG A N 1
ATOM 1300 C CA . ARG A 1 175 ? -25.518 -16.184 11.669 1.00 73.38 175 ARG A CA 1
ATOM 1301 C C . ARG A 1 175 ? -26.938 -15.651 11.809 1.00 73.38 175 ARG A C 1
ATOM 1303 O O . ARG A 1 175 ? -27.688 -16.167 12.633 1.00 73.38 175 ARG A O 1
ATOM 1310 N N . TRP A 1 176 ? -27.310 -14.648 11.017 1.00 60.41 176 TRP A N 1
ATOM 1311 C CA . TRP A 1 176 ? -28.684 -14.161 10.961 1.00 60.41 176 TRP A CA 1
ATOM 1312 C C . TRP A 1 176 ? -29.636 -15.225 10.402 1.00 60.41 176 TRP A C 1
ATOM 1314 O O . TRP A 1 176 ? -30.638 -15.505 11.054 1.00 60.41 176 TRP A O 1
ATOM 1324 N N . TRP A 1 177 ? -29.279 -15.896 9.298 1.00 59.88 177 TRP A N 1
ATOM 1325 C CA . TRP A 1 177 ? -30.039 -17.030 8.747 1.00 59.88 177 TRP A CA 1
ATOM 1326 C C . TRP A 1 177 ? -30.178 -18.200 9.725 1.00 59.88 177 TRP A C 1
ATOM 1328 O O . TRP A 1 177 ? -31.254 -18.767 9.845 1.00 59.88 177 TRP A O 1
ATOM 1338 N N . LEU A 1 178 ? -29.127 -18.559 10.464 1.00 67.56 178 LEU A N 1
ATOM 1339 C CA . LEU A 1 178 ? -29.196 -19.619 11.475 1.00 67.56 178 LEU A CA 1
ATOM 1340 C C . LEU A 1 178 ? -30.024 -19.198 12.693 1.00 67.56 178 LEU A C 1
ATOM 1342 O O . LEU A 1 178 ? -30.744 -20.023 13.237 1.00 67.56 178 LEU A O 1
ATOM 1346 N N . ARG A 1 179 ? -29.981 -17.928 13.118 1.00 63.88 179 ARG A N 1
ATOM 1347 C CA . ARG A 1 179 ? -30.854 -17.421 14.194 1.00 63.88 179 ARG A CA 1
ATOM 1348 C C . ARG A 1 179 ? -32.317 -17.327 13.761 1.00 63.88 179 ARG A C 1
ATOM 1350 O O . ARG A 1 179 ? -33.186 -17.576 14.589 1.00 63.88 179 ARG A O 1
ATOM 1357 N N . SER A 1 180 ? -32.593 -16.983 12.503 1.00 63.28 180 SER A N 1
ATOM 1358 C CA . SER A 1 180 ? -33.955 -16.959 11.958 1.00 63.28 180 SER A CA 1
ATOM 1359 C C . SER A 1 180 ? -34.476 -18.364 11.636 1.00 63.28 180 SER A C 1
ATOM 1361 O O . SER A 1 180 ? -35.654 -18.626 11.852 1.00 63.28 180 SER A O 1
ATOM 1363 N N . ALA A 1 181 ? -33.610 -19.297 11.224 1.00 59.44 181 ALA A N 1
ATOM 1364 C CA . ALA A 1 181 ? -33.947 -20.709 11.020 1.00 59.44 181 ALA A CA 1
ATOM 1365 C C . ALA A 1 181 ? -34.097 -21.485 12.341 1.00 59.44 181 ALA A C 1
ATOM 1367 O O . ALA A 1 181 ? -34.996 -22.311 12.460 1.00 59.44 181 ALA A O 1
ATOM 1368 N N . CYS A 1 182 ? -33.295 -21.171 13.368 1.00 52.06 182 CYS A N 1
ATOM 1369 C CA . CYS A 1 182 ? -33.498 -21.631 14.749 1.00 52.06 182 CYS A CA 1
ATOM 1370 C C . CYS A 1 182 ? -34.634 -20.886 15.471 1.00 52.06 182 CYS A C 1
ATOM 1372 O O . CYS A 1 182 ? -34.817 -21.081 16.672 1.00 52.06 182 CYS A O 1
ATOM 1374 N N . TRP A 1 183 ? -35.440 -20.097 14.753 1.00 42.62 183 TRP A N 1
ATOM 1375 C CA . TRP A 1 183 ? -36.737 -19.626 15.228 1.00 42.62 183 TRP A CA 1
ATOM 1376 C C . TRP A 1 183 ? -37.900 -20.477 14.678 1.00 42.62 183 TRP A C 1
ATOM 1378 O O . TRP A 1 183 ? -38.770 -19.945 13.984 1.00 42.62 183 TRP A O 1
ATOM 1388 N N . PRO A 1 184 ? -38.021 -21.784 14.990 1.00 48.50 184 PRO A N 1
ATOM 1389 C CA . PRO A 1 184 ? -39.322 -22.415 14.998 1.00 48.50 184 PRO A CA 1
ATOM 1390 C C . PRO A 1 184 ? -39.949 -22.259 16.393 1.00 48.50 184 PRO A C 1
ATOM 1392 O O . PRO A 1 184 ? -39.312 -22.447 17.424 1.00 48.50 184 PRO A O 1
ATOM 1395 N N . ALA A 1 185 ? -41.245 -21.953 16.400 1.00 46.53 185 ALA A N 1
ATOM 1396 C CA . ALA A 1 185 ? -42.148 -22.072 17.544 1.00 46.53 185 ALA A CA 1
ATOM 1397 C C . ALA A 1 185 ? -42.045 -21.020 18.668 1.00 46.53 185 ALA A C 1
ATOM 1399 O O . ALA A 1 185 ? -41.995 -21.342 19.855 1.00 46.53 185 ALA A O 1
ATOM 1400 N N . ARG A 1 186 ? -42.251 -19.742 18.331 1.00 40.19 186 ARG A N 1
ATOM 1401 C CA . ARG A 1 186 ? -43.169 -18.951 19.166 1.00 40.19 186 ARG A CA 1
ATOM 1402 C C . ARG A 1 186 ? -43.932 -17.924 18.343 1.00 40.19 186 ARG A C 1
ATOM 1404 O O . ARG A 1 186 ? -43.362 -16.950 17.873 1.00 40.19 186 ARG A O 1
ATOM 1411 N N . GLY A 1 187 ? -45.232 -18.177 18.214 1.00 37.75 187 GLY A N 1
ATOM 1412 C CA . GLY A 1 187 ? -46.239 -17.150 17.982 1.00 37.75 187 GLY A CA 1
ATOM 1413 C C . GLY A 1 187 ? -46.275 -16.585 16.572 1.00 37.75 187 GLY A C 1
ATOM 1414 O O . GLY A 1 187 ? -45.594 -15.624 16.243 1.00 37.75 187 GLY A O 1
ATOM 1415 N N . SER A 1 188 ? -47.168 -17.156 15.773 1.00 49.59 188 SER A N 1
ATOM 1416 C CA . SER A 1 188 ? -47.811 -16.523 14.627 1.00 49.59 188 SER A CA 1
ATOM 1417 C C . SER A 1 188 ? -47.938 -14.998 14.740 1.00 49.59 188 SER A C 1
ATOM 1419 O O . SER A 1 188 ? -48.417 -14.507 15.763 1.00 49.59 188 SER A O 1
ATOM 1421 N N . ARG A 1 189 ? -47.712 -14.328 13.598 1.00 47.38 189 ARG A N 1
ATOM 1422 C CA . ARG A 1 189 ? -48.183 -12.976 13.235 1.00 47.38 189 ARG A CA 1
ATOM 1423 C C . ARG A 1 189 ? -47.171 -11.848 13.483 1.00 47.38 189 ARG A C 1
ATOM 1425 O O . ARG A 1 189 ? -47.256 -11.151 14.478 1.00 47.38 189 ARG A O 1
ATOM 1432 N N . CYS A 1 190 ? -46.338 -11.569 12.475 1.00 41.34 190 CYS A N 1
ATOM 1433 C CA . CYS A 1 190 ? -46.092 -10.191 12.034 1.00 41.34 190 CYS A CA 1
ATOM 1434 C C . CYS A 1 190 ? -45.580 -10.134 10.585 1.00 41.34 190 CYS A C 1
ATOM 1436 O O . CYS A 1 190 ? -44.786 -10.957 10.142 1.00 41.34 190 CYS A O 1
ATOM 1438 N N . ARG A 1 191 ? -46.165 -9.204 9.826 1.00 43.09 191 ARG A N 1
ATOM 1439 C CA . ARG A 1 191 ? -46.123 -9.066 8.365 1.00 43.09 191 ARG A CA 1
ATOM 1440 C C . ARG A 1 191 ? -44.850 -8.366 7.871 1.00 43.09 191 ARG A C 1
ATOM 1442 O O . ARG A 1 191 ? -44.430 -7.392 8.472 1.00 43.09 191 ARG A O 1
ATOM 1449 N N . ARG A 1 192 ? -44.388 -8.822 6.697 1.00 51.47 192 ARG A N 1
ATOM 1450 C CA . ARG A 1 192 ? -43.881 -8.086 5.511 1.00 51.47 192 ARG A CA 1
ATOM 1451 C C . ARG A 1 192 ? -43.179 -6.732 5.722 1.00 51.47 192 ARG A C 1
ATOM 1453 O O . ARG A 1 192 ? -43.854 -5.761 6.037 1.00 51.47 192 ARG A O 1
ATOM 1460 N N . ALA A 1 193 ? -41.937 -6.634 5.232 1.00 41.75 193 ALA A N 1
ATOM 1461 C CA . ALA A 1 193 ? -41.548 -5.654 4.202 1.00 41.75 193 ALA A CA 1
ATOM 1462 C C . ALA A 1 193 ? -40.164 -5.981 3.582 1.00 41.75 193 ALA A C 1
ATOM 1464 O O . ALA A 1 193 ? -39.172 -5.939 4.295 1.00 41.75 193 ALA A O 1
ATOM 1465 N N . ALA A 1 194 ? -40.164 -6.235 2.259 1.00 38.31 194 ALA A N 1
ATOM 1466 C CA . ALA A 1 194 ? -39.089 -6.060 1.252 1.00 38.31 194 ALA A CA 1
ATOM 1467 C C . ALA A 1 194 ? -37.789 -6.897 1.420 1.00 38.31 194 ALA A C 1
ATOM 1469 O O . ALA A 1 194 ? -37.150 -6.848 2.455 1.00 38.31 194 ALA A O 1
ATOM 1470 N N . VAL A 1 195 ? -37.297 -7.701 0.464 1.00 46.41 195 VAL A N 1
ATOM 1471 C CA . VAL A 1 195 ? -37.113 -7.525 -0.998 1.00 46.41 195 VAL A CA 1
ATOM 1472 C C . VAL A 1 195 ? -37.019 -8.921 -1.679 1.00 46.41 195 VAL A C 1
ATOM 1474 O O . VAL A 1 195 ? -36.662 -9.886 -1.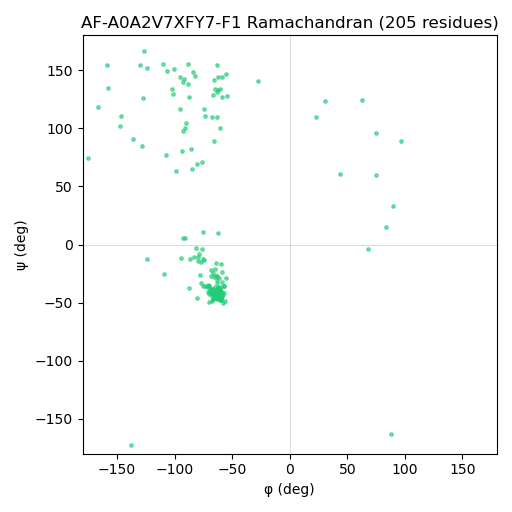001 1.00 46.41 195 VAL A O 1
ATOM 1477 N N . PRO A 1 196 ? -37.361 -9.070 -2.981 1.00 59.03 196 PRO A N 1
ATOM 1478 C CA . PRO A 1 196 ? -37.657 -10.350 -3.621 1.00 59.03 196 PRO A CA 1
ATOM 1479 C C . PRO A 1 196 ? -36.495 -10.894 -4.465 1.00 59.03 196 PRO A C 1
ATOM 1481 O O . PRO A 1 196 ? -36.037 -10.211 -5.372 1.00 59.03 196 PRO A O 1
ATOM 1484 N N . VAL A 1 197 ? -36.106 -12.154 -4.252 1.00 38.56 197 VAL A N 1
ATOM 1485 C CA . VAL A 1 197 ? -35.511 -13.017 -5.289 1.00 38.56 197 VAL A CA 1
ATOM 1486 C C . VAL A 1 197 ? -35.945 -14.458 -4.998 1.00 38.56 197 VAL A C 1
ATOM 1488 O O . VAL A 1 197 ? -35.431 -15.100 -4.088 1.00 38.56 197 VAL A O 1
ATOM 1491 N N . LEU A 1 198 ? -36.932 -14.951 -5.750 1.00 41.88 198 LEU A N 1
ATOM 1492 C CA . LEU A 1 198 ? -37.114 -16.389 -5.976 1.00 41.88 198 LEU A CA 1
ATOM 1493 C C . LEU A 1 198 ? -36.189 -16.807 -7.133 1.00 41.88 198 LEU A C 1
ATOM 1495 O O . LEU A 1 198 ? -36.001 -16.026 -8.066 1.00 41.88 198 LEU A O 1
ATOM 1499 N N . PRO A 1 199 ? -35.693 -18.052 -7.121 1.00 46.06 199 PRO A N 1
ATOM 1500 C CA . PRO A 1 199 ? -36.320 -19.026 -8.006 1.00 46.06 199 PRO A CA 1
ATOM 1501 C C . PRO A 1 199 ? -36.751 -20.299 -7.264 1.00 46.06 199 PRO A C 1
ATOM 1503 O O . PRO A 1 199 ? -35.985 -20.937 -6.552 1.00 46.06 199 PRO A O 1
ATOM 1506 N N . SER A 1 200 ? -38.035 -20.610 -7.441 1.00 46.38 200 SER A N 1
ATOM 1507 C CA . SER A 1 200 ? -38.641 -21.940 -7.593 1.00 46.38 200 SER A CA 1
ATOM 1508 C C . SER A 1 200 ? -37.901 -23.173 -7.043 1.00 46.38 200 SER A C 1
ATOM 1510 O O . SER A 1 200 ? -36.976 -23.658 -7.686 1.00 46.38 200 SER A O 1
ATOM 1512 N N . ALA A 1 201 ? -38.443 -23.767 -5.970 1.00 34.38 201 ALA A N 1
ATOM 1513 C CA . ALA A 1 201 ? -38.687 -25.216 -5.849 1.00 34.38 201 ALA A CA 1
ATOM 1514 C C . ALA A 1 201 ? -39.437 -25.540 -4.536 1.00 34.38 201 ALA A C 1
ATOM 1516 O O . ALA A 1 201 ? -38.865 -26.062 -3.584 1.00 34.38 201 ALA A O 1
ATOM 1517 N N . CYS A 1 202 ? -40.739 -25.238 -4.476 1.00 36.91 202 CYS A N 1
ATOM 1518 C CA . CYS A 1 202 ? -41.643 -25.916 -3.541 1.00 36.91 202 CYS A CA 1
ATOM 1519 C C . CYS A 1 202 ? -42.223 -27.135 -4.262 1.00 36.91 202 CYS A C 1
ATOM 1521 O O . CYS A 1 202 ? -43.142 -26.993 -5.064 1.00 36.91 202 CYS A O 1
ATOM 1523 N N . GLY A 1 203 ? -41.678 -28.317 -3.986 1.00 31.80 203 GLY A N 1
ATOM 1524 C CA . GLY A 1 203 ? -42.287 -29.601 -4.324 1.00 31.80 203 GLY A CA 1
ATOM 1525 C C . GLY A 1 203 ? -42.801 -30.273 -3.057 1.00 31.80 203 GLY A C 1
ATOM 1526 O O . GLY A 1 203 ? -42.148 -31.168 -2.538 1.00 31.80 203 GLY A O 1
ATOM 1527 N N . CYS A 1 204 ? -43.945 -29.822 -2.536 1.00 36.56 204 CYS A N 1
ATOM 1528 C CA . CYS A 1 204 ? -44.721 -30.589 -1.561 1.00 36.56 204 CYS A CA 1
ATOM 1529 C C . CYS A 1 204 ? -45.751 -31.420 -2.331 1.00 36.56 204 CYS A C 1
ATOM 1531 O O . CYS A 1 204 ? -46.809 -30.908 -2.690 1.00 36.56 204 CYS A O 1
ATOM 1533 N N . THR A 1 205 ? -45.455 -32.691 -2.587 1.00 42.44 205 THR A N 1
ATOM 1534 C CA . THR A 1 205 ? -46.478 -33.688 -2.923 1.00 42.44 205 THR A CA 1
ATOM 1535 C C . THR A 1 205 ? -46.945 -34.330 -1.623 1.00 42.44 205 THR A C 1
ATOM 1537 O O . THR A 1 205 ? -46.221 -35.126 -1.030 1.00 42.44 205 THR A O 1
ATOM 1540 N N . ALA A 1 206 ? -48.134 -33.940 -1.166 1.00 39.88 206 ALA A N 1
ATOM 1541 C CA . ALA A 1 206 ? -48.916 -34.717 -0.218 1.00 39.88 206 ALA A CA 1
ATOM 1542 C C . ALA A 1 206 ? -49.905 -35.564 -1.030 1.00 39.88 206 ALA A C 1
ATOM 1544 O O . ALA A 1 206 ? -50.746 -35.015 -1.744 1.00 39.88 206 ALA A O 1
ATOM 1545 N N . GLY A 1 207 ? -49.744 -36.878 -0.930 1.00 38.94 207 GLY A N 1
ATOM 1546 C CA . GLY A 1 207 ? -50.640 -37.930 -1.389 1.00 38.94 207 GLY A CA 1
ATOM 1547 C C . GLY A 1 207 ? -50.342 -39.157 -0.550 1.00 38.94 207 GLY A C 1
ATOM 1548 O O . GLY A 1 207 ? -49.140 -39.497 -0.476 1.00 38.94 207 GLY A O 1
#

Secondary structure (DSSP, 8-state):
---S-----PPPPHHHHHHHHHHHHHHHHHHHHHH--SSPPSSTHHHHHHHHHHHHHTS-SB-TTSTT-PBP-SS-THHHHHHHHHHHH---TTTTHHHHHHHHHHHHHHHHHHHHHHH--TTS-HHHHHHHHHHHHT-HHHHHHHHT---SHHHHHHHHHHHHHHHHHHHHHHHHHHHHHT--SS---------------------

pLDDT: mean 79.02, std 16.86, range [31.8, 94.81]

Mean predicted aligned error: 11.87 Å

Foldseek 3Di:
DDDPPPPPVPQDDPVRLVVLLVVLLVVLLVLLLVLADLDADPDPLVLLVQQLLCVLVVVHRFRPVDPVGHHDDPDDSPSSVVLVVLCNVPVDPSVSSLVLLVVLSVLLSLLLVLQLVVQPDPPDRSVVSSVVSNCSSPPPVSSCCSHHGRDCPSVVSSVVSVVVSVVVVVVVVVVVVVVVVVPDDDDDDDDDDDDDDDDDDDDDDDD

Nearest PDB structures (foldseek):
  5f15-assembly1_A  TM=5.000E-01  e=6.401E+00  Cupriavidus metallidurans CH34

Solvent-accessible surface area (backbone atoms only — not comparable to full-atom values): 12109 Å² total; per-residue (Å²): 133,88,69,96,70,78,84,71,74,72,80,67,51,72,70,55,45,48,51,51,42,53,50,48,54,52,50,41,50,52,51,39,64,74,44,48,43,73,59,79,51,100,52,78,34,45,57,41,52,39,28,8,49,23,50,51,76,66,74,40,62,18,36,73,91,46,86,89,41,50,74,59,75,92,63,75,63,68,60,21,53,57,46,11,56,57,37,67,75,40,74,55,79,62,80,30,43,56,64,62,24,43,54,33,49,52,18,47,54,48,26,48,54,43,49,45,55,69,55,66,46,95,89,47,64,56,60,58,44,44,51,52,44,46,53,58,58,69,30,68,66,54,43,43,45,30,12,44,39,55,60,63,63,40,49,49,49,22,52,53,38,47,51,50,47,55,49,51,54,51,49,53,52,49,51,49,51,50,56,57,63,69,58,72,8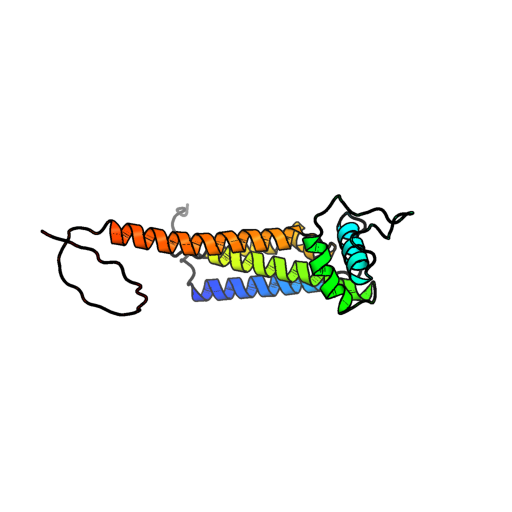8,78,76,89,86,85,83,88,82,89,85,92,81,84,82,88,82,87,83,84,84,86,129